Protein AF-A0A358XJC9-F1 (afdb_monomer_lite)

Secondary structure (DSSP, 8-state):
---TT-EEEEEEEE-SSS---B-TT--PPPPSEEEEEEEE-TT-S----PPPGGGSPTTB-EEEEEEEEEE-TT--EEEEEEEEEE-S-SEEEEEEEETTEEEEEEEETTEE--EEEEEEEE-GGG-EEEEEEEEESEEEEPPTT-SEEEEEETTEEEEEEGGG--S-SSEEEEEE-SSEEEEEEE-TT---EEEEEEETTEEEEEEEES-EEEEEE--TT--EEEEEEEEETTEEEEEEEEE---S----------S---TTPPPP-

pLDDT: mean 83.78, std 15.42, range [36.62, 98.31]

Sequence (268 aa):
MPIYDGKVDLRVVTSPLYTLDVKANKANFIPDTLWQTSVSLADVAEKEIVLPDSIFPADIGLTFRAIGTYLSSDNERIERSLDLNILNSEKEIRIAVKDGHAELKYFEKGVAMPTTAQLMKLGEHREMLKTENLSLPNLVSIPWQAEEIVVKSNGLSKSVYLEDQEQAQLNYRFYRTADSVILHVNNPAMIPFWYRVHRAGRTIASGYHTTLNSKFLARGKDGYSMEITYLFGGKSKVIQEELPYVEKNLNLAVNTATTVYPGQKADV

Radius of gyration: 27.29 Å; chains: 1; bounding box: 57×66×68 Å

Structure (mmCIF, N/CA/C/O backbone):
data_AF-A0A358XJC9-F1
#
_entry.id   AF-A0A358XJC9-F1
#
loop_
_atom_site.group_PDB
_atom_site.id
_atom_site.type_symbol
_atom_site.label_atom_id
_atom_site.label_alt_id
_atom_site.label_comp_id
_atom_site.label_asym_id
_atom_site.label_entity_id
_atom_site.label_seq_id
_atom_site.pdbx_PDB_ins_code
_atom_site.Cartn_x
_atom_site.Cartn_y
_atom_site.Cartn_z
_atom_site.occupancy
_atom_site.B_iso_or_equiv
_atom_site.auth_seq_id
_atom_site.auth_comp_id
_atom_site.auth_asym_id
_atom_site.auth_atom_id
_atom_site.pdbx_PDB_model_num
ATOM 1 N N . MET A 1 1 ? -27.248 -32.335 -4.150 1.00 40.50 1 MET A N 1
ATOM 2 C CA . MET A 1 1 ? -27.846 -33.476 -3.421 1.00 40.50 1 MET A CA 1
ATOM 3 C C . MET A 1 1 ? -27.987 -33.062 -1.966 1.00 40.50 1 MET A C 1
ATOM 5 O O . MET A 1 1 ? -27.046 -32.443 -1.481 1.00 40.50 1 MET A O 1
ATOM 9 N N . PRO A 1 2 ? -29.126 -33.318 -1.299 1.00 46.19 2 PRO A N 1
ATOM 10 C CA . PRO A 1 2 ? -29.249 -33.072 0.133 1.00 46.19 2 PRO A CA 1
ATOM 11 C C . PRO A 1 2 ? -28.323 -34.038 0.872 1.00 46.19 2 PRO A C 1
ATOM 13 O O . PRO A 1 2 ? -28.299 -35.230 0.564 1.00 46.19 2 PRO A O 1
ATOM 16 N N . ILE A 1 3 ? -27.521 -33.508 1.788 1.00 53.19 3 ILE A N 1
ATOM 17 C CA . ILE A 1 3 ? -26.603 -34.304 2.592 1.00 53.19 3 ILE A CA 1
ATOM 18 C C . ILE A 1 3 ? -27.380 -34.789 3.817 1.00 53.19 3 ILE A C 1
ATOM 20 O O . ILE A 1 3 ? -27.753 -33.991 4.673 1.00 53.19 3 ILE A O 1
ATOM 24 N N . TYR A 1 4 ? -27.643 -36.091 3.878 1.00 55.69 4 TYR A N 1
ATOM 25 C CA . TYR A 1 4 ? -28.254 -36.726 5.039 1.00 55.69 4 TYR A CA 1
ATOM 26 C C . TYR A 1 4 ? -27.159 -36.976 6.092 1.00 55.69 4 TYR A C 1
ATOM 28 O O . TYR A 1 4 ? -26.151 -37.613 5.793 1.00 55.69 4 TYR A O 1
ATOM 36 N N . ASP A 1 5 ? -27.348 -36.428 7.295 1.00 62.75 5 ASP A N 1
ATOM 37 C CA . ASP A 1 5 ? -26.505 -36.586 8.498 1.00 62.75 5 ASP A CA 1
ATOM 38 C C . ASP A 1 5 ? -25.137 -35.886 8.540 1.00 62.75 5 ASP A C 1
ATOM 40 O O . ASP A 1 5 ? -24.237 -36.268 9.289 1.00 62.75 5 ASP A O 1
ATOM 44 N N . GLY A 1 6 ? -24.995 -34.778 7.816 1.00 68.69 6 GLY A N 1
ATOM 45 C CA . GLY A 1 6 ? -23.834 -33.903 7.948 1.00 68.69 6 GLY A CA 1
ATOM 46 C C . GLY A 1 6 ? -23.714 -33.251 9.335 1.00 68.69 6 GLY A C 1
ATOM 47 O O . GLY A 1 6 ? -24.571 -32.451 9.724 1.00 68.69 6 GLY A O 1
ATOM 48 N N . LYS A 1 7 ? -22.630 -33.530 10.071 1.00 80.88 7 LYS A N 1
ATOM 49 C CA . LYS A 1 7 ? -22.299 -32.855 11.339 1.00 80.88 7 LYS A CA 1
ATOM 50 C C . LYS A 1 7 ? -21.144 -31.881 11.128 1.00 80.88 7 LYS A C 1
ATOM 52 O O . LYS A 1 7 ? -20.117 -32.246 10.560 1.00 80.88 7 LYS A O 1
ATOM 57 N N . VAL A 1 8 ? -21.296 -30.657 11.632 1.00 87.44 8 VAL A N 1
ATOM 58 C CA . VAL A 1 8 ? -20.211 -29.673 11.701 1.00 87.44 8 VAL A CA 1
ATOM 59 C C . VAL A 1 8 ? -19.807 -29.465 13.151 1.00 87.44 8 VAL A C 1
ATOM 61 O O . VAL A 1 8 ? -20.610 -29.025 13.974 1.00 87.44 8 VAL A O 1
ATOM 64 N N . ASP A 1 9 ? -18.547 -29.746 13.452 1.00 91.12 9 ASP A N 1
ATOM 65 C CA . ASP A 1 9 ? -17.909 -29.353 14.700 1.00 91.12 9 ASP A CA 1
ATOM 66 C C . ASP A 1 9 ? -17.247 -27.989 14.504 1.00 91.12 9 ASP A C 1
ATOM 68 O O . ASP A 1 9 ? -16.340 -27.829 13.687 1.00 91.12 9 ASP A O 1
ATOM 72 N N . LEU A 1 10 ? -17.721 -26.990 15.242 1.00 91.94 10 LEU A N 1
ATOM 73 C CA . LEU A 1 10 ? -17.207 -25.630 15.203 1.00 91.94 10 LEU A CA 1
ATOM 74 C C . LEU A 1 10 ? -16.339 -25.381 16.434 1.00 91.94 10 LEU A C 1
ATOM 76 O O . LEU A 1 10 ? -16.768 -25.607 17.566 1.00 91.94 10 LEU A O 1
ATOM 80 N N . ARG A 1 11 ? -15.124 -24.883 16.213 1.00 94.44 11 ARG A N 1
ATOM 81 C CA . ARG A 1 11 ? -14.188 -24.470 17.262 1.00 94.44 11 ARG A CA 1
ATOM 82 C C . ARG A 1 11 ? -13.774 -23.027 17.045 1.00 94.44 11 ARG A C 1
ATOM 84 O O . ARG A 1 11 ? -13.389 -22.652 15.944 1.00 94.44 11 ARG A O 1
A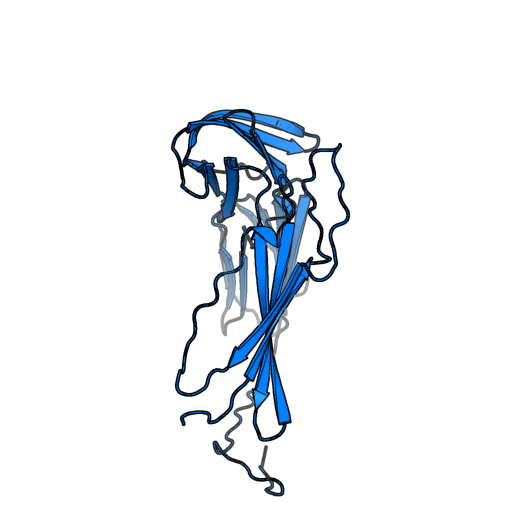TOM 91 N N . VAL A 1 12 ? -13.814 -22.236 18.106 1.00 92.06 12 VAL A N 1
ATOM 92 C CA . VAL A 1 12 ? -13.299 -20.869 18.134 1.00 92.06 12 VAL A CA 1
ATOM 93 C C . VAL A 1 12 ? -12.020 -20.893 18.949 1.00 92.06 12 VAL A C 1
ATOM 95 O O . VAL A 1 12 ? -12.046 -21.207 20.139 1.00 92.06 12 VAL A O 1
ATOM 98 N N . VAL A 1 13 ? -10.901 -20.606 18.298 1.00 91.00 13 VAL A N 1
ATOM 99 C CA . VAL A 1 13 ? -9.568 -20.650 18.907 1.00 91.00 13 VAL A CA 1
ATOM 100 C C . VAL A 1 13 ? -8.905 -19.287 18.827 1.00 91.00 13 VAL A C 1
ATOM 102 O O . VAL A 1 13 ? -9.159 -18.525 17.894 1.00 91.00 13 VAL A O 1
ATOM 105 N N . THR A 1 14 ? -8.057 -18.963 19.794 1.00 86.50 14 THR A N 1
ATOM 106 C CA . THR A 1 14 ? -7.219 -17.767 19.699 1.00 86.50 14 THR A CA 1
ATOM 107 C C . THR A 1 14 ? -6.209 -17.947 18.570 1.00 86.50 14 THR A C 1
ATOM 109 O O . THR A 1 14 ? -5.701 -19.045 18.331 1.00 86.50 14 THR A O 1
ATOM 112 N N . SER A 1 15 ? -5.948 -16.882 17.811 1.00 71.00 15 SER A N 1
ATOM 113 C CA . SER A 1 15 ? -4.918 -16.940 16.777 1.00 71.00 15 SER A CA 1
ATOM 114 C C . SER A 1 15 ? -3.554 -16.627 17.402 1.00 71.00 15 SER A C 1
ATOM 116 O O . SER A 1 15 ? -3.431 -15.610 18.086 1.00 71.00 15 SER A O 1
ATOM 118 N N . PRO A 1 16 ? -2.505 -17.433 17.154 1.00 55.22 16 PRO A N 1
ATOM 119 C CA . PRO A 1 16 ? -1.150 -17.146 17.633 1.00 55.22 16 PRO A CA 1
ATOM 120 C C . PRO A 1 16 ? -0.504 -15.946 16.916 1.00 55.22 16 PRO A C 1
ATOM 122 O O . PRO A 1 16 ? 0.586 -15.511 17.287 1.00 55.22 16 PRO A O 1
ATOM 125 N N . LEU A 1 17 ? -1.152 -15.402 15.880 1.00 48.59 17 LEU A N 1
ATOM 126 C CA . LEU A 1 17 ? -0.664 -14.263 15.110 1.00 48.59 17 LEU A CA 1
ATOM 127 C C . LEU A 1 17 ? -1.027 -12.952 15.824 1.00 48.59 17 LEU A C 1
ATOM 129 O O . LEU A 1 17 ? -2.091 -12.376 15.626 1.00 48.59 17 LEU A O 1
ATOM 133 N N . TYR A 1 18 ? -0.111 -12.546 16.701 1.00 48.31 18 TYR A N 1
ATOM 134 C CA . TYR A 1 18 ? 0.060 -11.252 17.364 1.00 48.31 18 TYR A CA 1
ATOM 135 C C . TYR A 1 18 ? -0.883 -10.101 16.955 1.00 48.31 18 TYR A C 1
ATOM 137 O O . TYR A 1 18 ? -0.779 -9.531 15.873 1.00 48.31 18 TYR A O 1
ATOM 145 N N . THR A 1 19 ? -1.713 -9.669 17.906 1.00 47.00 19 THR A N 1
ATOM 146 C CA . THR A 1 19 ? -1.784 -8.291 18.442 1.00 47.00 19 THR A CA 1
ATOM 147 C C . THR A 1 19 ? -2.739 -8.311 19.634 1.00 47.00 19 THR A C 1
ATOM 149 O O . THR A 1 19 ? -3.936 -8.078 19.521 1.00 47.00 19 THR A O 1
ATOM 152 N N . LEU A 1 20 ? -2.202 -8.639 20.809 1.00 51.16 20 LEU A N 1
ATOM 153 C CA . LEU A 1 20 ? -2.889 -8.394 22.071 1.00 51.16 20 LEU A CA 1
ATOM 154 C C . LEU A 1 20 ? -2.770 -6.898 22.358 1.00 51.16 20 LEU A C 1
ATOM 156 O O . LEU A 1 20 ? -1.785 -6.459 22.949 1.00 51.16 20 LEU A O 1
ATOM 160 N N . ASP A 1 21 ? -3.749 -6.108 21.923 1.00 51.94 21 ASP A N 1
ATOM 161 C CA . ASP A 1 21 ? -3.874 -4.726 22.387 1.00 51.94 21 ASP A CA 1
ATOM 162 C C . ASP A 1 21 ? -4.514 -4.749 23.783 1.00 51.94 21 ASP A C 1
ATOM 164 O O . ASP A 1 21 ? -5.706 -4.512 23.993 1.00 51.94 21 ASP A O 1
ATOM 168 N N . VAL A 1 22 ? -3.717 -5.203 24.748 1.00 51.16 22 VAL A N 1
ATOM 169 C CA . VAL A 1 22 ? -4.110 -5.343 26.146 1.00 51.16 22 VAL A CA 1
ATOM 170 C C . VAL A 1 22 ? -3.732 -4.047 26.838 1.00 51.16 22 VAL A C 1
ATOM 172 O O . VAL A 1 22 ? -2.554 -3.695 26.915 1.00 51.16 22 VAL A O 1
ATOM 175 N N . LYS A 1 23 ? -4.718 -3.348 27.410 1.00 47.78 23 LYS A N 1
ATOM 176 C CA . LYS A 1 23 ? -4.419 -2.323 28.412 1.00 47.78 23 LYS A CA 1
ATOM 177 C C . LYS A 1 23 ? -3.643 -3.008 29.533 1.00 47.78 23 LYS A C 1
ATOM 179 O O . LYS A 1 23 ? -4.196 -3.839 30.254 1.00 47.78 23 LYS A O 1
ATOM 184 N N . ALA A 1 24 ? -2.352 -2.692 29.638 1.00 44.94 24 ALA A N 1
ATOM 185 C CA . ALA A 1 24 ? -1.473 -3.185 30.686 1.00 44.94 24 ALA A CA 1
ATOM 186 C C . ALA A 1 24 ? -2.154 -2.951 32.042 1.00 44.94 24 ALA A C 1
ATOM 188 O O . ALA A 1 24 ? -2.310 -1.796 32.432 1.00 44.94 24 ALA A O 1
ATOM 189 N N . ASN A 1 25 ? -2.648 -4.036 32.663 1.00 45.75 25 ASN A N 1
ATOM 190 C CA . ASN A 1 25 ? -2.983 -4.215 34.091 1.00 45.75 25 ASN A CA 1
ATOM 191 C C . ASN A 1 25 ? -4.133 -5.201 34.397 1.00 45.75 25 ASN A C 1
ATOM 193 O O . ASN A 1 25 ? -4.516 -5.306 35.560 1.00 45.75 25 ASN A O 1
ATOM 197 N N . LYS A 1 26 ? -4.669 -5.972 33.437 1.00 52.75 26 LYS A N 1
ATOM 198 C CA . LYS A 1 26 ? -5.655 -7.039 33.744 1.00 52.75 26 LYS A CA 1
ATOM 199 C C . LYS A 1 26 ? -5.521 -8.293 32.868 1.00 52.75 26 LYS A C 1
ATOM 201 O O . LYS A 1 26 ? -6.493 -8.732 32.262 1.00 52.75 26 LYS A O 1
ATOM 206 N N . ALA A 1 27 ? -4.328 -8.877 32.763 1.00 54.66 27 ALA A N 1
ATOM 207 C CA . ALA A 1 27 ? -4.173 -10.134 32.028 1.00 54.66 27 ALA A CA 1
ATOM 208 C C . ALA A 1 27 ? -4.795 -11.302 32.819 1.00 54.66 27 ALA A C 1
ATOM 210 O O . ALA A 1 27 ? -4.139 -11.931 33.646 1.00 54.66 27 ALA A O 1
ATOM 211 N N . ASN A 1 28 ? -6.080 -11.565 32.572 1.00 62.41 28 ASN A N 1
ATOM 212 C CA . ASN A 1 28 ? -6.708 -12.846 32.877 1.00 62.41 28 ASN A CA 1
ATOM 213 C C . ASN A 1 28 ? -6.198 -13.897 31.880 1.00 62.41 28 ASN A C 1
ATOM 215 O O . ASN A 1 28 ? -5.868 -13.572 30.740 1.00 62.41 28 ASN A O 1
ATOM 219 N N . PHE A 1 29 ? -6.135 -15.156 32.311 1.00 71.75 29 PHE A N 1
ATOM 220 C CA . PHE A 1 29 ? -5.835 -16.292 31.440 1.00 71.75 29 PHE A CA 1
ATOM 221 C C . PHE A 1 29 ? -6.792 -16.308 30.234 1.00 71.75 29 PHE A C 1
ATOM 223 O O . PHE A 1 29 ? -8.009 -16.336 30.420 1.00 71.75 29 PHE A O 1
ATOM 230 N N . ILE A 1 30 ? -6.243 -16.290 29.016 1.00 77.31 30 ILE A N 1
ATOM 231 C CA . ILE A 1 30 ? -7.004 -16.469 27.774 1.00 77.31 30 ILE A CA 1
ATOM 232 C C . ILE A 1 30 ? -6.748 -17.905 27.298 1.00 77.31 30 ILE A C 1
ATOM 234 O O . ILE A 1 30 ? -5.596 -18.228 27.005 1.00 77.31 30 ILE A O 1
ATOM 238 N N . PRO A 1 31 ? -7.768 -18.778 27.242 1.00 83.12 31 PRO A N 1
ATOM 239 C CA . PRO A 1 31 ? -7.585 -20.147 26.780 1.00 83.12 31 PRO A CA 1
ATOM 240 C C . PRO A 1 31 ? -7.354 -20.198 25.266 1.00 83.12 31 PRO A C 1
ATOM 242 O O . PRO A 1 31 ? -7.918 -19.402 24.518 1.00 83.12 31 PRO A O 1
ATOM 245 N N . ASP A 1 32 ? -6.605 -21.201 24.804 1.00 85.75 32 ASP A N 1
ATOM 246 C CA . ASP A 1 32 ? -6.364 -21.427 23.370 1.00 85.75 32 ASP A CA 1
ATOM 247 C C . ASP A 1 32 ? -7.655 -21.730 22.592 1.00 85.75 32 ASP A C 1
ATOM 249 O O . ASP A 1 32 ? -7.773 -21.433 21.407 1.00 85.75 32 ASP A O 1
ATOM 253 N N . THR A 1 33 ? -8.647 -22.333 23.253 1.00 90.50 33 THR A N 1
ATOM 254 C CA . THR A 1 33 ? -9.990 -22.566 22.706 1.00 90.50 33 THR A CA 1
ATOM 255 C C . THR A 1 33 ? -11.000 -21.773 23.526 1.00 90.50 33 THR A C 1
ATOM 257 O O . THR A 1 33 ? -11.180 -22.038 24.711 1.00 90.50 33 THR A O 1
ATOM 260 N N . LEU A 1 34 ? -11.657 -20.807 22.887 1.00 90.31 34 LEU A N 1
ATOM 261 C CA . LEU A 1 34 ? -12.658 -19.935 23.505 1.00 90.31 34 LEU A CA 1
ATOM 262 C C . LEU A 1 34 ? -14.025 -20.617 23.572 1.00 90.31 34 LEU A C 1
ATOM 264 O O . LEU A 1 34 ? -14.780 -20.432 24.523 1.00 90.31 34 LEU A O 1
ATOM 268 N N . TRP A 1 35 ? -14.354 -21.406 22.548 1.00 94.38 35 TRP A N 1
ATOM 269 C CA . TRP A 1 35 ? -15.662 -22.038 22.434 1.00 94.38 35 TRP A CA 1
ATOM 270 C C . TRP A 1 35 ? -15.642 -23.231 21.485 1.00 94.38 35 TRP A C 1
ATOM 272 O O . TRP A 1 35 ? -14.872 -23.268 20.523 1.00 94.38 35 TRP A O 1
ATOM 282 N N . GLN A 1 36 ? -16.517 -24.198 21.741 1.00 93.81 36 GLN A N 1
ATOM 283 C CA . GLN A 1 36 ? -16.737 -25.336 20.862 1.00 93.81 36 GLN A CA 1
ATOM 284 C C . GLN A 1 36 ? -18.215 -25.715 20.872 1.00 93.81 36 GLN A C 1
ATOM 286 O O . GLN A 1 36 ? -18.849 -25.750 21.925 1.00 93.81 36 GLN A O 1
ATOM 291 N N . THR A 1 37 ? -18.754 -26.025 19.697 1.00 92.62 37 THR A N 1
ATOM 292 C CA . THR A 1 37 ? -20.108 -26.557 19.555 1.00 92.62 37 THR A CA 1
ATOM 293 C C . THR A 1 37 ? -20.184 -27.553 18.406 1.00 92.62 37 THR A C 1
ATOM 295 O O . THR A 1 37 ? -19.327 -27.578 17.523 1.00 92.62 37 THR A O 1
ATOM 298 N N . SER A 1 38 ? -21.240 -28.356 18.406 1.00 89.75 38 SER A N 1
ATOM 299 C CA . SER A 1 38 ? -21.567 -29.291 17.338 1.00 89.75 38 SER A CA 1
ATOM 300 C C . SER A 1 38 ? -22.933 -28.934 16.776 1.00 89.75 38 SER A C 1
ATOM 302 O O . SER A 1 38 ? -23.913 -28.858 17.516 1.00 89.75 38 SER A O 1
ATOM 304 N N . VAL A 1 39 ? -23.012 -28.749 15.463 1.00 87.00 39 VAL A N 1
ATOM 305 C CA . VAL A 1 39 ? -24.244 -28.374 14.774 1.00 87.00 39 VAL A CA 1
ATOM 306 C C . VAL A 1 39 ? -24.588 -29.438 13.742 1.00 87.00 39 VAL A C 1
ATOM 308 O O . VAL A 1 39 ? -23.781 -29.767 12.875 1.00 87.00 39 VAL A O 1
ATOM 311 N N . SER A 1 40 ? -25.805 -29.976 13.837 1.00 83.56 40 SER A N 1
ATOM 312 C CA . SER A 1 40 ? -26.373 -30.805 12.775 1.00 83.56 40 SER A CA 1
ATOM 313 C C . SER A 1 40 ? -26.849 -29.917 11.624 1.00 83.56 40 SER A C 1
ATOM 315 O O . SER A 1 40 ? -27.546 -28.915 11.861 1.00 83.56 40 SER A O 1
ATOM 317 N N . LEU A 1 41 ? -26.463 -30.301 10.406 1.00 78.75 41 LEU A N 1
ATOM 318 C CA . LEU A 1 41 ? -26.942 -29.751 9.137 1.00 78.75 41 LEU A CA 1
ATOM 319 C C . LEU A 1 41 ? -28.086 -30.585 8.538 1.00 78.75 41 LEU A C 1
ATOM 321 O O . LEU A 1 41 ? -28.383 -30.446 7.355 1.00 78.75 41 LEU A O 1
ATOM 325 N N . ALA A 1 42 ? -28.729 -31.452 9.331 1.00 72.62 42 ALA A N 1
ATOM 326 C CA . ALA A 1 42 ? -29.887 -32.211 8.872 1.00 72.62 42 ALA A CA 1
ATOM 327 C C . ALA A 1 42 ? -30.933 -31.271 8.244 1.00 72.62 42 ALA A C 1
ATOM 329 O O . ALA A 1 42 ? -31.361 -30.295 8.865 1.00 72.62 42 ALA A O 1
ATOM 330 N N . ASP A 1 43 ? -31.289 -31.571 6.995 1.00 69.62 43 ASP A N 1
ATOM 331 C CA . ASP A 1 43 ? -32.330 -30.915 6.197 1.00 69.62 43 ASP A CA 1
ATOM 332 C C . ASP A 1 43 ? -32.118 -29.425 5.857 1.00 69.62 43 ASP A C 1
ATOM 334 O O . ASP A 1 43 ? -33.020 -28.791 5.305 1.00 69.62 43 ASP A O 1
ATOM 338 N N . VAL A 1 44 ? -30.932 -28.854 6.110 1.00 75.81 44 VAL A N 1
ATOM 339 C CA . VAL A 1 44 ? -30.618 -27.455 5.768 1.00 75.81 44 VAL A CA 1
ATOM 340 C C . VAL A 1 44 ? -29.288 -27.324 5.029 1.00 75.81 44 VAL A C 1
ATOM 342 O O . VAL A 1 44 ? -28.277 -27.899 5.417 1.00 75.81 44 VAL A O 1
ATOM 345 N N . ALA A 1 45 ? -29.276 -26.531 3.954 1.00 72.38 45 ALA A N 1
ATOM 346 C CA . ALA A 1 45 ? -28.051 -26.231 3.208 1.00 72.38 45 ALA A CA 1
ATOM 347 C C . ALA A 1 45 ? -27.167 -25.193 3.921 1.00 72.38 45 ALA A C 1
ATOM 349 O O . ALA A 1 45 ? -25.949 -25.201 3.759 1.00 72.38 45 ALA A O 1
ATOM 350 N N . GLU A 1 46 ? -27.779 -24.311 4.715 1.00 79.62 46 GLU A N 1
ATOM 351 C CA . GLU A 1 46 ? -27.118 -23.202 5.399 1.00 79.62 46 GLU A CA 1
ATOM 352 C C . GLU A 1 46 ? -27.656 -23.067 6.825 1.00 79.62 46 GLU A C 1
ATOM 354 O O . GLU A 1 46 ? -28.836 -23.314 7.091 1.00 79.62 46 GLU A O 1
ATOM 359 N N . LYS A 1 47 ? -26.782 -22.675 7.756 1.00 83.38 47 LYS A N 1
ATOM 360 C CA . LYS A 1 47 ? -27.144 -22.443 9.153 1.00 83.38 47 LYS A CA 1
ATOM 361 C C . LYS A 1 47 ? -26.333 -21.292 9.721 1.00 83.38 47 LYS A C 1
ATOM 363 O O . LYS A 1 47 ? -25.106 -21.300 9.657 1.00 83.38 47 LYS A O 1
ATOM 368 N N . GLU A 1 48 ? -27.030 -20.320 10.291 1.00 87.25 48 GLU A N 1
ATOM 369 C CA . GLU A 1 48 ? -26.414 -19.203 10.997 1.00 87.25 48 GLU A CA 1
ATOM 370 C C . GLU A 1 48 ? -26.037 -19.631 12.421 1.00 87.25 48 GLU A C 1
ATOM 372 O O . GLU A 1 48 ? -26.815 -20.296 13.112 1.00 87.25 48 GLU A O 1
ATOM 377 N N . ILE A 1 49 ? -24.826 -19.275 12.857 1.00 86.12 49 ILE A N 1
ATOM 378 C CA . ILE A 1 49 ? -24.326 -19.558 14.204 1.00 86.12 49 ILE A CA 1
ATOM 379 C C . ILE A 1 49 ? -23.928 -18.236 14.848 1.00 86.12 49 ILE A C 1
ATOM 381 O O . ILE A 1 49 ? -23.026 -17.550 14.372 1.00 86.12 49 ILE A O 1
ATOM 385 N N . VAL A 1 50 ? -24.583 -17.914 15.960 1.00 88.38 50 VAL A N 1
ATOM 386 C CA . VAL A 1 50 ? -24.256 -16.746 16.778 1.00 88.38 50 VAL A CA 1
ATOM 387 C C . VAL A 1 50 ? -23.206 -17.149 17.808 1.00 88.38 50 VAL A C 1
ATOM 389 O O . VAL A 1 50 ? -23.419 -18.081 18.586 1.00 88.38 50 VAL A O 1
ATOM 392 N N . LEU A 1 51 ? -22.070 -16.454 17.812 1.00 88.56 51 LEU A N 1
ATOM 393 C CA . LEU A 1 51 ? -21.047 -16.623 18.841 1.00 88.56 51 LEU A CA 1
ATOM 394 C C . LEU A 1 51 ? -21.496 -15.891 20.115 1.00 88.56 51 LEU A C 1
ATOM 396 O O . LEU A 1 51 ? -21.786 -14.699 20.030 1.00 88.56 51 LEU A O 1
ATOM 400 N N . PRO A 1 52 ? -21.572 -16.554 21.283 1.00 88.62 52 PRO A N 1
ATOM 401 C CA . PRO A 1 52 ? -21.966 -15.873 22.513 1.00 88.62 52 PRO A CA 1
ATOM 402 C C . PRO A 1 52 ? -20.881 -14.896 22.974 1.00 88.62 52 PRO A C 1
ATOM 404 O O . PRO A 1 52 ? -19.735 -15.304 23.131 1.00 88.62 52 PRO A O 1
ATOM 407 N N . ASP A 1 53 ? -21.237 -13.652 23.298 1.00 83.38 53 ASP A N 1
ATOM 408 C CA . ASP A 1 53 ? -20.270 -12.635 23.754 1.00 83.38 53 ASP A CA 1
ATOM 409 C C . ASP A 1 53 ? -19.453 -13.080 24.983 1.00 83.38 53 ASP A C 1
ATOM 411 O O . ASP A 1 53 ? -18.295 -12.703 25.146 1.00 83.38 53 ASP A O 1
ATOM 415 N N . SER A 1 54 ? -20.025 -13.944 25.830 1.00 86.38 54 SER A N 1
ATOM 416 C CA . SER A 1 54 ? -19.397 -14.458 27.055 1.00 86.38 54 SER A CA 1
ATOM 417 C C . SER A 1 54 ? -18.152 -15.319 26.830 1.00 86.38 54 SER A C 1
ATOM 419 O O . SER A 1 54 ? -17.435 -15.595 27.788 1.00 86.38 54 SER A O 1
ATOM 421 N N . ILE A 1 55 ? -17.914 -15.800 25.604 1.00 87.81 55 ILE A N 1
ATOM 422 C CA . ILE A 1 55 ? -16.722 -16.604 25.283 1.00 87.81 55 ILE A CA 1
ATOM 423 C C . ILE A 1 55 ? -15.470 -15.731 25.153 1.00 87.81 55 ILE A C 1
ATOM 425 O O . ILE A 1 55 ? -14.353 -16.247 25.126 1.00 87.81 55 ILE A O 1
ATOM 429 N N . PHE A 1 56 ? -15.653 -14.413 25.050 1.00 84.25 56 PHE A N 1
ATOM 430 C CA . PHE A 1 56 ? -14.580 -13.462 24.834 1.00 84.25 56 PHE A CA 1
ATOM 431 C C . PHE A 1 56 ? -14.210 -12.750 26.141 1.00 84.25 56 PHE A C 1
ATOM 433 O O . PHE A 1 56 ? -15.092 -12.299 26.877 1.00 84.25 56 PHE A O 1
ATOM 440 N N . PRO A 1 57 ? -12.910 -12.619 26.454 1.00 77.31 57 PRO A N 1
ATOM 441 C CA . PRO A 1 57 ? -12.468 -11.821 27.588 1.00 77.31 57 PRO A CA 1
ATOM 442 C C . PRO A 1 57 ? -12.909 -10.359 27.449 1.00 77.31 57 PRO A C 1
ATOM 444 O O . PRO A 1 57 ? -12.719 -9.741 26.402 1.00 77.31 57 PRO A O 1
ATOM 447 N N . ALA A 1 58 ? -13.457 -9.791 28.522 1.00 74.81 58 ALA A N 1
ATOM 448 C CA . ALA A 1 58 ? -13.819 -8.377 28.555 1.00 74.81 58 ALA A CA 1
ATOM 449 C C . ALA A 1 58 ? -12.578 -7.473 28.443 1.00 74.81 58 ALA A C 1
ATOM 451 O O . ALA A 1 58 ? -11.506 -7.817 28.941 1.00 74.81 58 ALA A O 1
ATOM 452 N N . ASP A 1 59 ? -12.753 -6.295 27.836 1.00 69.69 59 ASP A N 1
ATOM 453 C CA . ASP A 1 59 ? -11.742 -5.231 27.718 1.00 69.69 59 ASP A CA 1
ATOM 454 C C . ASP A 1 59 ? -10.445 -5.621 26.972 1.00 69.69 59 ASP A C 1
ATOM 456 O O . ASP A 1 59 ? -9.425 -4.937 27.102 1.00 69.69 59 ASP A O 1
ATOM 460 N N . ILE A 1 60 ? -10.465 -6.705 26.185 1.00 72.00 60 ILE A N 1
ATOM 461 C CA . ILE A 1 60 ? -9.313 -7.191 25.415 1.00 72.00 60 ILE A CA 1
ATOM 462 C C . ILE A 1 60 ? -9.668 -7.269 23.931 1.00 72.00 60 ILE A C 1
ATOM 464 O O . ILE A 1 60 ? -10.734 -7.734 23.539 1.00 72.00 60 ILE A O 1
ATOM 468 N N . GLY A 1 61 ? -8.733 -6.813 23.104 1.00 74.25 61 GLY A N 1
ATOM 469 C CA . GLY A 1 61 ? -8.789 -6.933 21.657 1.00 74.25 61 GLY A CA 1
ATOM 470 C C . GLY A 1 61 ? -8.153 -8.258 21.290 1.00 74.25 61 GLY A C 1
ATOM 471 O O . GLY A 1 61 ? -7.057 -8.561 21.767 1.00 74.25 61 GLY A O 1
ATOM 472 N N . LEU A 1 62 ? -8.860 -9.072 20.515 1.00 77.94 62 LEU A N 1
ATOM 473 C CA . LEU A 1 62 ? -8.497 -10.464 20.307 1.00 77.94 62 LEU A CA 1
ATOM 474 C C . LEU A 1 62 ? -8.724 -10.882 18.860 1.00 77.94 62 LEU A C 1
ATOM 476 O O . LEU A 1 62 ? -9.857 -10.898 18.382 1.00 77.94 62 LEU A O 1
ATOM 480 N N . THR A 1 63 ? -7.647 -11.289 18.199 1.00 81.00 63 THR A N 1
ATOM 481 C CA . THR A 1 63 ? -7.710 -12.047 16.948 1.00 81.00 63 THR A CA 1
ATOM 482 C C . THR A 1 63 ? -8.025 -13.504 17.265 1.00 81.00 63 THR A C 1
ATOM 484 O O . THR A 1 63 ? -7.351 -14.147 18.076 1.00 81.00 63 THR A O 1
ATOM 487 N N . PHE A 1 64 ? -9.034 -14.054 16.606 1.00 86.94 64 PHE A N 1
ATOM 488 C CA . PHE A 1 64 ? -9.466 -15.432 16.782 1.00 86.94 64 PHE A CA 1
ATOM 489 C C . PHE A 1 64 ? -9.814 -16.070 15.439 1.00 86.94 64 PHE A C 1
ATOM 491 O O . PHE A 1 64 ? -10.069 -15.396 14.445 1.00 86.94 64 PHE A O 1
ATOM 498 N N . ARG A 1 65 ? -9.826 -17.399 15.414 1.00 91.31 65 ARG A N 1
ATOM 499 C CA . ARG A 1 65 ? -10.167 -18.194 14.241 1.00 91.31 65 ARG A CA 1
ATOM 500 C C . ARG A 1 65 ? -11.375 -19.063 14.543 1.00 91.31 65 ARG A C 1
ATOM 502 O O . ARG A 1 65 ? -11.358 -19.841 15.495 1.00 91.31 65 ARG A O 1
ATOM 509 N N . ALA A 1 66 ? -12.404 -18.958 13.712 1.00 92.81 66 ALA A N 1
ATOM 510 C CA . ALA A 1 66 ? -13.512 -19.902 13.688 1.00 92.81 66 ALA A CA 1
ATOM 511 C C . ALA A 1 66 ? -13.165 -21.039 12.718 1.00 92.81 66 ALA A C 1
ATOM 513 O O . ALA A 1 66 ? -12.927 -20.789 11.540 1.00 92.81 66 ALA A O 1
ATOM 514 N N . ILE A 1 67 ? -13.105 -22.276 13.210 1.00 93.88 67 ILE A N 1
ATOM 515 C CA . ILE A 1 67 ? -12.747 -23.481 12.454 1.00 93.88 67 ILE A CA 1
ATOM 516 C C . ILE A 1 67 ? -13.958 -24.408 12.428 1.00 93.88 67 ILE A C 1
ATOM 518 O O . ILE A 1 67 ? -14.341 -24.954 13.463 1.00 93.88 67 ILE A O 1
ATOM 522 N N . GLY A 1 68 ? -14.555 -24.591 11.254 1.00 92.75 68 GLY A N 1
ATOM 523 C CA . GLY A 1 68 ? -15.617 -25.562 11.016 1.00 92.75 68 GLY A CA 1
ATOM 524 C C . GLY A 1 68 ? -15.041 -26.843 10.427 1.00 92.75 68 GLY A C 1
ATOM 525 O O . GLY A 1 68 ? -14.431 -26.812 9.360 1.00 92.75 68 GLY A O 1
ATOM 526 N N . THR A 1 69 ? -15.242 -27.964 11.114 1.00 91.69 69 THR A N 1
ATOM 527 C CA . THR A 1 69 ? -14.891 -29.305 10.639 1.00 91.69 69 THR A CA 1
ATOM 528 C C . THR A 1 69 ? -16.167 -30.061 10.319 1.00 91.69 69 THR A C 1
ATOM 530 O O . THR A 1 69 ? -16.940 -30.392 11.213 1.00 91.69 69 THR A O 1
ATOM 533 N N . TYR A 1 70 ? -16.385 -30.327 9.042 1.00 87.31 70 TYR A N 1
ATOM 534 C CA . TYR A 1 70 ? -17.466 -31.162 8.553 1.00 87.31 70 TYR A CA 1
ATOM 535 C C . TYR A 1 70 ? -16.991 -32.611 8.421 1.00 87.31 70 TYR A C 1
ATOM 537 O O . TYR A 1 70 ? -15.899 -32.854 7.898 1.00 87.31 70 TYR A O 1
ATOM 545 N N . LEU A 1 71 ? -17.818 -33.550 8.880 1.00 80.44 71 LEU A N 1
ATOM 546 C CA . LEU A 1 71 ? -17.628 -34.984 8.678 1.00 80.44 71 LEU A CA 1
ATOM 547 C C . LEU A 1 71 ? -18.848 -35.548 7.942 1.00 80.44 71 LEU A C 1
ATOM 549 O O . LEU A 1 71 ? -19.970 -35.448 8.448 1.00 80.44 71 LEU A O 1
ATOM 553 N N . SER A 1 72 ? -18.639 -36.124 6.761 1.00 73.44 72 SER A N 1
ATOM 554 C CA . SER A 1 72 ? -19.677 -36.864 6.036 1.00 73.44 72 SER A CA 1
ATOM 555 C C . SER A 1 72 ? -19.783 -38.314 6.501 1.00 73.44 72 SER A C 1
ATOM 557 O O . SER A 1 72 ? -18.914 -38.858 7.184 1.00 73.44 72 SER A O 1
ATOM 559 N N . SER A 1 73 ? -20.874 -38.961 6.094 1.00 72.19 73 SER A N 1
ATOM 560 C CA . SER A 1 73 ? -21.171 -40.369 6.367 1.00 72.19 73 SER A CA 1
ATOM 561 C C . SER A 1 73 ? -20.174 -41.361 5.749 1.00 72.19 73 SER A C 1
ATOM 563 O O . SER A 1 73 ? -20.094 -42.499 6.203 1.00 72.19 73 SER A O 1
ATOM 565 N N . ASP A 1 74 ? -19.385 -40.942 4.758 1.00 75.06 74 ASP A N 1
ATOM 566 C CA . ASP A 1 74 ? -18.281 -41.699 4.151 1.00 75.06 74 ASP A CA 1
ATOM 567 C C . ASP A 1 74 ? -16.910 -41.418 4.803 1.00 75.06 74 ASP A C 1
ATOM 569 O O . ASP A 1 74 ? -15.879 -41.852 4.291 1.00 75.06 74 ASP A O 1
ATOM 573 N N . ASN A 1 75 ? -16.894 -40.751 5.965 1.00 72.12 75 ASN A N 1
ATOM 574 C CA . ASN A 1 75 ? -15.701 -40.333 6.708 1.00 72.12 75 ASN A CA 1
ATOM 575 C C . ASN A 1 75 ? -14.800 -39.315 5.982 1.00 72.12 75 ASN A C 1
ATOM 577 O O . ASN A 1 75 ? -13.645 -39.138 6.387 1.00 72.12 75 ASN A O 1
ATOM 581 N N . GLU A 1 76 ? -15.287 -38.597 4.965 1.00 77.62 76 GLU A N 1
ATOM 582 C CA . GLU A 1 76 ? -14.547 -37.435 4.471 1.00 77.62 76 GLU A CA 1
ATOM 583 C C . GLU A 1 76 ? -14.586 -36.292 5.493 1.00 77.62 76 GLU A C 1
ATOM 585 O O . GLU A 1 76 ? -15.630 -35.918 6.036 1.00 77.62 76 GLU A O 1
ATOM 590 N N . ARG A 1 77 ? -13.407 -35.722 5.762 1.00 86.81 77 ARG A N 1
ATOM 591 C CA . ARG A 1 77 ? -13.231 -34.576 6.655 1.00 86.81 77 ARG A CA 1
ATOM 592 C C . ARG A 1 77 ? -12.926 -33.335 5.830 1.00 86.81 77 ARG A C 1
ATOM 594 O O . ARG A 1 77 ? -11.876 -33.258 5.195 1.00 86.81 77 ARG A O 1
ATOM 601 N N . ILE A 1 78 ? -13.798 -32.335 5.911 1.00 88.12 78 ILE A N 1
ATOM 602 C CA . ILE A 1 78 ? -13.596 -31.027 5.280 1.00 88.12 78 ILE A CA 1
ATOM 603 C C . ILE A 1 78 ? -13.450 -29.981 6.378 1.00 88.12 78 ILE A C 1
ATOM 605 O O . ILE A 1 78 ? -14.338 -29.814 7.208 1.00 88.12 78 ILE A O 1
ATOM 609 N N . GLU A 1 79 ? -12.339 -29.251 6.373 1.00 91.62 79 GLU A N 1
ATOM 610 C CA . GLU A 1 79 ? -12.081 -28.177 7.330 1.00 91.62 79 GLU A CA 1
ATOM 611 C C . GLU A 1 79 ? -12.052 -26.821 6.619 1.00 91.62 79 GLU A C 1
ATOM 613 O O . GLU A 1 79 ? -11.447 -26.662 5.555 1.00 91.62 79 GLU A O 1
ATOM 618 N N . ARG A 1 80 ? -12.729 -25.832 7.204 1.00 91.75 80 ARG A N 1
ATOM 619 C CA . ARG A 1 80 ? -12.711 -24.436 6.761 1.00 91.75 80 ARG A CA 1
ATOM 620 C C . ARG A 1 80 ? -12.465 -23.533 7.957 1.00 91.75 80 ARG A C 1
ATOM 622 O O . ARG A 1 80 ? -12.981 -23.786 9.042 1.00 91.75 80 ARG A O 1
ATOM 629 N N . SER A 1 81 ? -11.707 -22.465 7.744 1.00 91.19 81 SER A N 1
ATOM 630 C CA . SER A 1 81 ? -11.383 -21.497 8.785 1.00 91.19 81 SER A CA 1
ATOM 631 C C . SER A 1 81 ? -11.644 -20.066 8.341 1.00 91.19 81 SER A C 1
ATOM 633 O O . SER A 1 81 ? -11.405 -19.726 7.183 1.00 91.19 81 SER A O 1
ATOM 635 N N . LEU A 1 82 ? -12.064 -19.230 9.286 1.00 89.62 82 LEU A N 1
ATOM 636 C CA . LEU A 1 82 ? -12.245 -17.794 9.118 1.00 89.62 82 LEU A CA 1
ATOM 637 C C . LEU A 1 82 ? -11.518 -17.053 10.246 1.00 89.62 82 LEU A C 1
ATOM 639 O O . LEU A 1 82 ? -11.771 -17.328 11.419 1.00 89.62 82 LEU A O 1
ATOM 643 N N . ASP A 1 83 ? -10.628 -16.131 9.882 1.00 85.38 83 ASP A N 1
ATOM 644 C CA . ASP A 1 83 ? -9.918 -15.261 10.824 1.00 85.38 83 ASP A CA 1
ATOM 645 C C . ASP A 1 83 ? -10.740 -13.990 11.093 1.00 85.38 83 ASP A C 1
ATOM 647 O O . ASP A 1 83 ? -11.208 -13.330 10.164 1.00 85.38 83 ASP A O 1
ATOM 651 N N . LEU A 1 84 ? -10.937 -13.670 12.372 1.00 85.25 84 LEU A N 1
ATOM 652 C CA . LEU A 1 84 ? -11.803 -12.602 12.873 1.00 85.25 84 LEU A CA 1
ATOM 653 C C . LEU A 1 84 ? -11.126 -11.856 14.028 1.00 85.25 84 LEU A C 1
ATOM 655 O O . LEU A 1 84 ? -10.237 -12.391 14.683 1.00 85.25 84 LEU A O 1
ATOM 659 N N . ASN A 1 85 ? -11.584 -10.633 14.309 1.00 79.50 85 ASN A N 1
ATOM 660 C CA . ASN A 1 85 ? -11.022 -9.779 15.357 1.00 79.50 85 ASN A CA 1
ATOM 661 C C . ASN A 1 85 ? -12.123 -9.171 16.233 1.00 79.50 85 ASN A C 1
ATOM 663 O O . ASN A 1 85 ? -13.115 -8.659 15.713 1.00 79.50 85 ASN A O 1
ATOM 667 N N . ILE A 1 86 ? -11.898 -9.146 17.546 1.00 77.50 86 ILE A N 1
ATOM 668 C CA . ILE A 1 86 ? -12.611 -8.294 18.503 1.00 77.50 86 ILE A CA 1
ATOM 669 C C . ILE A 1 86 ? -11.741 -7.092 18.823 1.00 77.50 86 ILE A C 1
ATOM 671 O O . ILE A 1 86 ? -10.543 -7.228 19.066 1.00 77.50 86 ILE A O 1
ATOM 675 N N . LEU A 1 87 ? -12.350 -5.912 18.838 1.00 71.88 87 LEU A N 1
ATOM 676 C CA . LEU A 1 87 ? -11.675 -4.669 19.183 1.00 71.88 87 LEU A CA 1
ATOM 677 C C . LEU A 1 87 ? -11.798 -4.416 20.692 1.00 71.88 87 LEU A C 1
ATOM 679 O O . LEU A 1 87 ? -12.881 -4.530 21.258 1.00 71.88 87 LEU A O 1
ATOM 683 N N . ASN A 1 88 ? -10.698 -4.016 21.333 1.00 67.75 88 ASN A N 1
ATOM 684 C CA . ASN A 1 88 ? -10.648 -3.589 22.745 1.00 67.75 88 ASN A CA 1
ATOM 685 C C . ASN A 1 88 ? -11.250 -2.194 22.992 1.00 67.75 88 ASN A C 1
ATOM 687 O O . ASN A 1 88 ? -11.235 -1.682 24.114 1.00 67.75 88 ASN A O 1
ATOM 691 N N . SER A 1 89 ? -11.674 -1.530 21.925 1.00 72.19 89 SER A N 1
ATOM 692 C CA . SER A 1 89 ? -12.082 -0.143 21.918 1.00 72.19 89 SER A CA 1
ATOM 693 C C . SER A 1 89 ? -13.319 -0.020 21.056 1.00 72.19 89 SER A C 1
ATOM 695 O O . SER A 1 89 ? -13.354 -0.480 19.915 1.00 72.19 89 SER A O 1
ATOM 697 N N . GLU A 1 90 ? -14.323 0.672 21.585 1.00 82.56 90 GLU A N 1
ATOM 698 C CA . GLU A 1 90 ? -15.475 1.082 20.791 1.00 82.56 90 GLU A CA 1
ATOM 699 C C . GLU A 1 90 ? -15.066 2.070 19.693 1.00 82.56 90 GLU A C 1
ATOM 701 O O . GLU A 1 90 ? -15.825 2.273 18.758 1.00 82.56 90 GLU A O 1
ATOM 706 N N . LYS A 1 91 ? -13.889 2.695 19.793 1.00 88.88 91 LYS A N 1
ATOM 707 C CA . LYS A 1 91 ? -13.412 3.722 18.868 1.00 88.88 91 LYS A CA 1
ATOM 708 C C . LYS A 1 91 ? -12.188 3.233 18.106 1.00 88.88 91 LYS A C 1
ATOM 710 O O . LYS A 1 91 ? -11.256 2.708 18.713 1.00 88.88 91 LYS A O 1
ATOM 715 N N . GLU A 1 92 ? -12.144 3.471 16.803 1.00 90.44 92 GLU A N 1
ATOM 716 C CA . GLU A 1 92 ? -11.033 3.049 15.946 1.00 90.44 92 GLU A CA 1
ATOM 717 C C . GLU A 1 92 ? -10.736 4.100 14.871 1.00 90.44 92 GLU A C 1
ATOM 719 O O . GLU A 1 92 ? -11.649 4.713 14.320 1.00 90.44 92 GLU A O 1
ATOM 724 N N . ILE A 1 93 ? -9.457 4.274 14.527 1.00 94.44 93 ILE A N 1
ATOM 725 C CA . ILE A 1 93 ? -9.038 4.955 13.296 1.00 94.44 93 ILE A CA 1
ATOM 726 C C . ILE A 1 93 ? -8.514 3.897 12.324 1.00 94.44 93 ILE A C 1
ATOM 728 O O . ILE A 1 93 ? -7.598 3.146 12.661 1.00 94.44 93 ILE A O 1
ATOM 732 N N . ARG A 1 94 ? -9.052 3.879 11.103 1.00 93.62 94 ARG A N 1
ATOM 733 C CA . ARG A 1 94 ? -8.557 3.058 9.993 1.00 93.62 94 ARG A CA 1
ATOM 734 C C . ARG A 1 94 ? -7.876 3.931 8.954 1.00 93.62 94 ARG A C 1
ATOM 736 O O . ARG A 1 94 ? -8.379 5.000 8.606 1.00 93.62 94 ARG A O 1
ATOM 743 N N . ILE A 1 95 ? -6.744 3.441 8.466 1.00 94.69 95 ILE A N 1
ATOM 744 C CA . ILE A 1 95 ? -5.929 4.065 7.427 1.00 94.69 95 ILE A CA 1
ATOM 745 C C . ILE A 1 95 ? -5.732 3.003 6.349 1.00 94.69 95 ILE A C 1
ATOM 747 O O . ILE A 1 95 ? -5.164 1.951 6.634 1.00 94.69 95 ILE A O 1
ATOM 751 N N . ALA A 1 96 ? -6.218 3.261 5.138 1.00 92.25 96 ALA A N 1
ATOM 752 C CA . ALA A 1 96 ? -6.005 2.392 3.985 1.00 92.25 96 ALA A CA 1
ATOM 753 C C . ALA A 1 96 ? -5.205 3.150 2.925 1.00 92.25 96 ALA A C 1
ATOM 755 O O . ALA A 1 96 ? -5.627 4.216 2.480 1.00 92.25 96 ALA A O 1
ATOM 756 N N . VAL A 1 97 ? -4.047 2.618 2.536 1.00 90.81 97 VAL A N 1
ATOM 757 C CA . VAL A 1 97 ? -3.145 3.262 1.575 1.00 90.81 97 VAL A CA 1
ATOM 758 C C . VAL A 1 97 ? -3.261 2.583 0.221 1.00 90.81 97 VAL A C 1
ATOM 760 O O . VAL A 1 97 ? -3.098 1.370 0.110 1.00 90.81 97 VAL A O 1
ATOM 763 N N . LYS A 1 98 ? -3.538 3.367 -0.820 1.00 88.38 98 LYS A N 1
ATOM 764 C CA . LYS A 1 98 ? -3.638 2.877 -2.192 1.00 88.38 98 LYS A CA 1
ATOM 765 C C . LYS A 1 98 ? -3.402 4.005 -3.189 1.00 88.38 98 LYS A C 1
ATOM 767 O O . LYS A 1 98 ? -3.909 5.107 -3.001 1.00 88.38 98 LYS A O 1
ATOM 772 N N . ASP A 1 99 ? -2.676 3.709 -4.264 1.00 87.69 99 ASP A N 1
ATOM 773 C CA . ASP A 1 99 ? -2.526 4.598 -5.420 1.00 87.69 99 ASP A CA 1
ATOM 774 C C . ASP A 1 99 ? -2.037 6.015 -5.045 1.00 87.69 99 ASP A C 1
ATOM 776 O O . ASP A 1 99 ? -2.521 7.012 -5.572 1.00 87.69 99 ASP A O 1
ATOM 780 N N . GLY A 1 100 ? -1.110 6.125 -4.085 1.00 88.19 100 GLY A N 1
ATOM 781 C CA . GLY A 1 100 ? -0.565 7.394 -3.577 1.00 88.19 100 GLY A CA 1
ATOM 782 C C . GLY A 1 100 ? -1.494 8.182 -2.655 1.00 88.19 100 GLY A C 1
ATOM 783 O O . GLY A 1 100 ? -1.216 9.341 -2.339 1.00 88.19 100 GLY A O 1
ATOM 784 N N . HIS A 1 101 ? -2.593 7.575 -2.217 1.00 92.31 101 HIS A N 1
ATOM 785 C CA . HIS A 1 101 ? -3.581 8.190 -1.344 1.00 92.31 101 HIS A CA 1
ATOM 786 C C . HIS A 1 101 ? -3.771 7.369 -0.070 1.00 92.31 101 HIS A C 1
ATOM 788 O O . HIS A 1 101 ? -3.636 6.147 -0.074 1.00 92.31 101 HIS A O 1
ATOM 794 N N . ALA A 1 102 ? -4.105 8.049 1.025 1.00 93.69 102 ALA A N 1
ATOM 795 C CA . ALA A 1 102 ? -4.555 7.427 2.261 1.00 93.69 102 ALA A CA 1
ATOM 796 C C . ALA A 1 102 ? -6.033 7.756 2.475 1.00 93.69 102 ALA A C 1
ATOM 798 O O . ALA A 1 102 ? -6.410 8.925 2.595 1.00 93.69 102 ALA A O 1
ATOM 799 N N . GLU A 1 103 ? -6.867 6.724 2.532 1.00 96.19 103 GLU A N 1
ATOM 800 C CA . GLU A 1 103 ? -8.237 6.829 3.009 1.00 96.19 103 GLU A CA 1
ATOM 801 C C . GLU A 1 103 ? -8.234 6.732 4.536 1.00 96.19 103 GLU A C 1
ATOM 803 O O . GLU A 1 103 ? -7.767 5.749 5.116 1.00 96.19 103 GLU A O 1
ATOM 808 N N . LEU A 1 104 ? -8.748 7.771 5.186 1.00 97.81 104 LEU A N 1
ATOM 809 C CA . LEU A 1 104 ? -8.765 7.924 6.632 1.00 97.81 104 LEU A CA 1
ATOM 810 C C . LEU A 1 104 ? -10.209 7.861 7.119 1.00 97.81 104 LEU A C 1
ATOM 812 O O . LEU A 1 104 ? -11.052 8.647 6.678 1.00 97.81 104 LEU A O 1
ATOM 816 N N . LYS A 1 105 ? -10.501 6.955 8.050 1.00 97.44 105 LYS A N 1
ATOM 817 C CA . LYS A 1 105 ? -11.840 6.778 8.625 1.00 97.44 105 LYS A CA 1
ATOM 818 C C . LYS A 1 105 ? -11.758 6.643 10.135 1.00 97.44 105 LYS A C 1
ATOM 820 O O . LYS A 1 105 ? -10.825 6.043 10.660 1.00 97.44 105 LYS A O 1
ATOM 825 N N . TYR A 1 106 ? -12.762 7.175 10.817 1.00 96.06 106 TYR A N 1
ATOM 826 C CA . TYR A 1 106 ? -12.965 6.986 12.245 1.00 96.06 106 TYR A CA 1
ATOM 827 C C . TYR A 1 106 ? -14.268 6.228 12.465 1.00 96.06 106 TYR A C 1
ATOM 829 O O . TYR A 1 106 ? -15.261 6.495 11.787 1.00 96.06 106 TYR A O 1
ATOM 837 N N . PHE A 1 107 ? -14.246 5.277 13.388 1.00 92.81 107 PHE A N 1
ATOM 838 C CA . PHE A 1 107 ? -15.375 4.422 13.709 1.00 92.81 107 PHE A CA 1
ATOM 839 C C . PHE A 1 107 ? -15.707 4.521 15.191 1.00 92.81 107 PHE A C 1
ATOM 841 O O . PHE A 1 107 ? -14.801 4.539 16.021 1.00 92.81 107 PHE A O 1
ATOM 848 N N . GLU A 1 108 ? -17.001 4.520 15.510 1.00 90.38 108 GLU A N 1
ATOM 849 C CA . GLU A 1 108 ? -17.522 4.243 16.848 1.00 90.38 108 GLU A CA 1
ATOM 850 C C . GLU A 1 108 ? -18.477 3.049 16.766 1.00 90.38 108 GLU A C 1
ATOM 852 O O . GLU A 1 108 ? -19.403 3.043 15.957 1.00 90.38 108 GLU A O 1
ATOM 857 N N . LYS A 1 109 ? -18.232 2.006 17.562 1.00 83.62 109 LYS A N 1
ATOM 858 C CA . LYS A 1 109 ? -18.973 0.734 17.568 1.00 83.62 109 LYS A CA 1
ATOM 859 C C . LYS A 1 109 ? -19.103 0.120 16.170 1.00 83.62 109 LYS A C 1
ATOM 861 O O . LYS A 1 109 ? -20.154 -0.382 15.789 1.00 83.62 109 LYS A O 1
ATOM 866 N N . GLY A 1 110 ? -18.028 0.210 15.383 1.00 82.69 110 GLY A N 1
ATOM 867 C CA . GLY A 1 110 ? -17.979 -0.288 14.005 1.00 82.69 110 GLY A CA 1
ATOM 868 C C . GLY A 1 110 ? -18.712 0.576 12.972 1.00 82.69 110 GLY A C 1
ATOM 869 O O . GLY A 1 110 ? -18.661 0.261 11.785 1.00 82.69 110 GLY A O 1
ATOM 870 N N . VAL A 1 111 ? -19.337 1.686 13.376 1.00 87.50 111 VAL A N 1
ATOM 871 C CA . VAL A 1 111 ? -20.022 2.627 12.479 1.00 87.50 111 VAL A CA 1
ATOM 872 C C . VAL A 1 111 ? -19.101 3.801 12.169 1.00 87.50 111 VAL A C 1
ATOM 874 O O . VAL A 1 111 ? -18.527 4.398 13.076 1.00 87.50 111 VAL A O 1
ATOM 877 N N . ALA A 1 112 ? -18.938 4.135 10.886 1.00 92.56 112 ALA A N 1
ATOM 878 C CA . ALA A 1 112 ? -18.111 5.266 10.474 1.00 92.56 112 ALA A CA 1
ATOM 879 C C . ALA A 1 112 ? -18.751 6.587 10.927 1.00 92.56 112 ALA A C 1
ATOM 881 O O . ALA A 1 112 ? -19.905 6.857 10.598 1.00 92.56 112 ALA A O 1
ATOM 882 N N . MET A 1 113 ? -17.995 7.414 11.649 1.00 94.38 113 MET A N 1
ATOM 883 C CA . MET A 1 113 ? -18.486 8.662 12.235 1.00 94.38 113 MET A CA 1
ATOM 884 C C . MET A 1 113 ? -17.630 9.851 11.794 1.00 94.38 113 MET A C 1
ATOM 886 O O . MET A 1 113 ? -16.398 9.743 11.759 1.00 94.38 113 MET A O 1
ATOM 890 N N . PRO A 1 114 ? -18.250 11.002 11.478 1.00 97.00 114 PRO A N 1
ATOM 891 C CA . PRO A 1 114 ? -17.502 12.206 11.183 1.00 97.00 114 PRO A CA 1
ATOM 892 C C . PRO A 1 114 ? -16.846 12.760 12.448 1.00 97.00 114 PRO A C 1
ATOM 894 O O . PRO A 1 114 ? -17.458 12.815 13.513 1.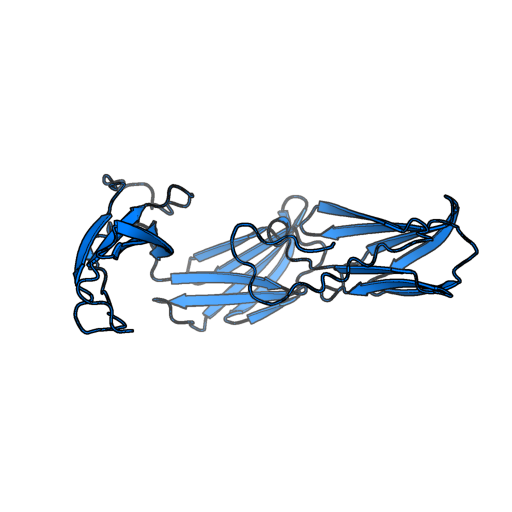00 97.00 114 PRO A O 1
ATOM 897 N N . THR A 1 115 ? -15.592 13.187 12.337 1.00 97.25 115 THR A N 1
ATOM 898 C CA . THR A 1 115 ? -14.845 13.781 13.454 1.00 97.25 115 THR A CA 1
ATOM 899 C C . THR A 1 115 ? -13.728 14.678 12.938 1.00 97.25 115 THR A C 1
ATOM 901 O O . THR A 1 115 ? -13.326 14.571 11.780 1.00 97.25 115 THR A O 1
ATOM 904 N N . THR A 1 116 ? -13.200 15.557 13.782 1.00 97.88 116 THR A N 1
ATOM 905 C CA . THR A 1 116 ? -11.970 16.291 13.478 1.00 97.88 116 THR A CA 1
ATOM 906 C C . THR A 1 116 ? -10.754 15.422 13.786 1.00 97.88 116 THR A C 1
ATOM 908 O O . THR A 1 116 ? -10.737 14.645 14.743 1.00 97.88 116 THR A O 1
ATOM 911 N N . ALA A 1 117 ? -9.719 15.532 12.963 1.00 97.94 117 ALA A N 1
ATOM 912 C CA . ALA A 1 117 ? -8.472 14.812 13.147 1.00 97.94 117 ALA A CA 1
ATOM 913 C C . ALA A 1 117 ? -7.274 15.691 12.803 1.00 97.94 117 ALA A C 1
ATOM 915 O O . ALA A 1 117 ? -7.355 16.582 11.957 1.00 97.94 117 ALA A O 1
ATOM 916 N N . GLN A 1 118 ? -6.152 15.393 13.446 1.00 98.31 118 GLN A N 1
ATOM 917 C CA . GLN A 1 118 ? -4.843 15.896 13.067 1.00 98.31 118 GLN A CA 1
ATOM 918 C C . GLN A 1 118 ? -4.117 14.801 12.286 1.00 98.31 118 GLN A C 1
ATOM 920 O O . GLN A 1 118 ? -3.950 13.684 12.777 1.00 98.31 118 GLN A O 1
ATOM 925 N N . LEU A 1 119 ? -3.688 15.135 11.075 1.00 98.25 119 LEU A N 1
ATOM 926 C CA . LEU A 1 119 ? -2.880 14.297 10.205 1.00 98.25 119 LEU A CA 1
ATOM 927 C C . LEU A 1 119 ? -1.441 14.808 10.220 1.00 98.25 119 LEU A C 1
ATOM 929 O O . LEU A 1 119 ? -1.194 15.982 9.949 1.00 98.25 119 LEU A O 1
ATOM 933 N N . MET A 1 120 ? -0.500 13.915 10.494 1.00 98.06 120 MET A N 1
ATOM 934 C CA . MET A 1 120 ? 0.935 14.172 10.447 1.00 98.06 120 MET A CA 1
ATOM 935 C C . MET A 1 120 ? 1.551 13.237 9.405 1.00 98.06 120 MET A C 1
ATOM 937 O O . MET A 1 120 ? 1.311 12.030 9.427 1.00 98.06 120 MET A O 1
ATOM 941 N N . LYS A 1 121 ? 2.329 13.801 8.484 1.00 96.12 121 LYS A N 1
ATOM 942 C CA . LYS A 1 121 ? 3.101 13.079 7.469 1.00 96.12 121 LYS A CA 1
ATOM 943 C C . LYS A 1 121 ? 4.568 13.222 7.834 1.00 96.12 121 LYS A C 1
ATOM 945 O O . LYS A 1 121 ? 5.069 14.348 7.897 1.00 96.12 121 LYS A O 1
ATOM 950 N N . LEU A 1 122 ? 5.216 12.100 8.104 1.00 96.06 122 LEU A N 1
ATOM 951 C CA . LEU A 1 122 ? 6.594 12.048 8.566 1.00 96.06 122 LEU A CA 1
ATOM 952 C C . LEU A 1 122 ? 7.480 11.450 7.476 1.00 96.06 122 LEU A C 1
ATOM 954 O O . LEU A 1 122 ? 7.073 10.507 6.801 1.00 96.06 122 LEU A O 1
ATOM 958 N N . GLY A 1 123 ? 8.659 12.029 7.292 1.00 93.31 123 GLY A N 1
ATOM 959 C CA . GLY A 1 123 ? 9.717 11.519 6.428 1.00 93.31 123 GLY A CA 1
ATOM 960 C C . GLY A 1 123 ? 10.740 10.719 7.223 1.00 93.31 123 GLY A C 1
ATOM 961 O O . GLY A 1 123 ? 10.486 10.327 8.367 1.00 93.31 123 GLY A O 1
ATOM 962 N N . GLU A 1 124 ? 11.910 10.536 6.614 1.00 88.31 124 GLU A N 1
ATOM 963 C CA . GLU A 1 124 ? 13.034 9.824 7.220 1.00 88.31 124 GLU A CA 1
ATOM 964 C C . GLU A 1 124 ? 13.398 10.410 8.592 1.00 88.31 124 GLU A C 1
ATOM 966 O O . GLU A 1 124 ? 13.328 11.621 8.821 1.00 88.31 124 GLU A O 1
ATOM 971 N N . HIS A 1 125 ? 13.747 9.541 9.542 1.00 87.19 125 HIS A N 1
ATOM 972 C CA . HIS A 1 125 ? 14.105 9.930 10.913 1.00 87.19 125 HIS A CA 1
ATOM 973 C C . HIS A 1 125 ? 13.020 10.742 11.647 1.00 87.19 125 HIS A C 1
ATOM 975 O O . HIS A 1 125 ? 13.324 11.510 12.563 1.00 87.19 125 HIS A O 1
ATOM 981 N N . ARG A 1 126 ? 11.744 10.541 11.283 1.00 85.44 126 ARG A N 1
ATOM 982 C CA . ARG A 1 126 ? 10.581 11.265 11.827 1.00 85.44 126 ARG A CA 1
ATOM 983 C C . ARG A 1 126 ? 10.613 12.772 11.561 1.00 85.44 126 ARG A C 1
ATOM 985 O O . ARG A 1 126 ? 10.021 13.543 12.322 1.00 85.44 126 ARG A O 1
ATOM 992 N N . GLU A 1 127 ? 11.265 13.203 10.482 1.00 92.56 127 GLU A N 1
ATOM 993 C CA . GLU A 1 127 ? 11.162 14.584 10.017 1.00 92.56 127 GLU A CA 1
ATOM 994 C C . GLU A 1 127 ? 9.694 14.939 9.736 1.00 92.56 127 GLU A C 1
ATOM 996 O O . GLU A 1 127 ? 8.964 14.196 9.080 1.00 92.56 127 GLU A O 1
ATOM 1001 N N . MET A 1 128 ? 9.241 16.093 10.223 1.00 95.56 128 MET A N 1
ATOM 1002 C CA . MET A 1 128 ? 7.875 16.550 9.992 1.00 95.56 128 MET A CA 1
ATOM 1003 C C . MET A 1 128 ? 7.730 17.164 8.598 1.00 95.56 128 MET A C 1
ATOM 1005 O O . MET A 1 128 ? 7.992 18.349 8.416 1.00 95.56 128 MET A O 1
ATOM 1009 N N . LEU A 1 129 ? 7.244 16.389 7.627 1.00 94.62 129 LEU A N 1
ATOM 1010 C CA . LEU A 1 129 ? 7.002 16.894 6.270 1.00 94.62 129 LEU A CA 1
ATOM 1011 C C . LEU A 1 129 ? 5.775 17.807 6.220 1.00 94.62 129 LEU A C 1
ATOM 1013 O O . LEU A 1 129 ? 5.775 18.837 5.546 1.00 94.62 129 LEU A O 1
ATOM 1017 N N . LYS A 1 130 ? 4.692 17.410 6.901 1.00 95.19 130 LYS A N 1
ATOM 1018 C CA . LYS A 1 130 ? 3.450 18.190 6.955 1.00 95.19 130 LYS A CA 1
ATOM 1019 C C . LYS A 1 130 ? 2.604 17.809 8.165 1.00 95.19 130 LYS A C 1
ATOM 1021 O O . LYS A 1 130 ? 2.492 16.631 8.493 1.00 95.19 130 LYS A O 1
ATOM 1026 N N . THR A 1 131 ? 1.927 18.800 8.737 1.00 96.75 131 THR A N 1
ATOM 1027 C CA . THR A 1 131 ? 0.843 18.600 9.706 1.00 96.75 131 THR A CA 1
ATOM 1028 C C . THR A 1 131 ? -0.372 19.409 9.278 1.00 96.75 131 THR A C 1
ATOM 1030 O O . THR A 1 131 ? -0.244 20.580 8.925 1.00 96.75 131 THR A O 1
ATOM 1033 N N . GLU A 1 132 ? -1.549 18.793 9.290 1.00 96.25 132 GLU A N 1
ATOM 1034 C CA 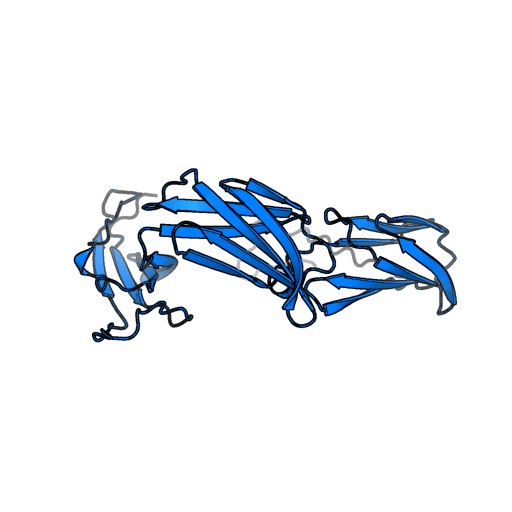. GLU A 1 132 ? -2.803 19.435 8.898 1.00 96.25 132 GLU A CA 1
ATOM 1035 C C . GLU A 1 132 ? -3.983 18.937 9.739 1.00 96.25 132 GLU A C 1
ATOM 1037 O O . GLU A 1 132 ? -4.030 17.775 10.140 1.00 96.25 132 GLU A O 1
ATOM 1042 N N . ASN A 1 133 ? -4.937 19.827 10.016 1.00 97.69 133 ASN A N 1
ATOM 1043 C CA . ASN A 1 133 ? -6.209 19.463 10.637 1.00 97.69 133 ASN A CA 1
ATOM 1044 C C . ASN A 1 133 ? -7.250 19.244 9.536 1.00 97.69 133 ASN A C 1
ATOM 1046 O O . ASN A 1 133 ? -7.352 20.052 8.615 1.00 97.69 133 ASN A O 1
ATOM 1050 N N . LEU A 1 134 ? -8.029 18.171 9.639 1.00 97.69 134 LEU A N 1
ATOM 1051 C CA . LEU A 1 134 ? -9.030 17.782 8.647 1.00 97.69 134 LEU A CA 1
ATOM 1052 C C . LEU A 1 134 ? -10.253 17.141 9.311 1.00 97.69 134 LEU A C 1
ATOM 1054 O O . LEU A 1 134 ? -10.221 16.789 10.490 1.00 97.69 134 LEU A O 1
ATOM 1058 N N . SER A 1 135 ? -11.335 16.974 8.554 1.00 97.50 135 SER A N 1
ATOM 1059 C CA . SER A 1 135 ? -12.479 16.153 8.959 1.00 97.50 135 SER A CA 1
ATOM 1060 C C . SER A 1 135 ? -12.347 14.742 8.396 1.00 97.50 135 SER A C 1
ATOM 1062 O O . SER A 1 135 ? -12.026 14.587 7.220 1.00 97.50 135 SER A O 1
ATOM 1064 N N . LEU A 1 136 ? -12.617 13.729 9.215 1.00 97.56 136 LEU A N 1
ATOM 1065 C CA . LEU A 1 136 ? -12.804 12.343 8.794 1.00 97.56 136 LEU A CA 1
ATOM 1066 C C . LEU A 1 136 ? -14.288 12.095 8.459 1.00 97.56 136 LEU A C 1
ATOM 1068 O O . LEU A 1 136 ? -15.136 12.731 9.084 1.00 97.56 136 LEU A O 1
ATOM 1072 N N . PRO A 1 137 ? -14.618 11.184 7.523 1.00 97.69 137 PRO A N 1
ATOM 1073 C CA . PRO A 1 137 ? -13.688 10.480 6.641 1.00 97.69 137 PRO A CA 1
ATOM 1074 C C . PRO A 1 137 ? -13.025 11.428 5.628 1.00 97.69 137 PRO A C 1
ATOM 1076 O O . PRO A 1 137 ? -13.611 12.436 5.239 1.00 97.69 137 PRO A O 1
ATOM 1079 N N . ASN A 1 138 ? -11.800 11.114 5.209 1.00 97.88 138 ASN A N 1
ATOM 1080 C CA . ASN A 1 138 ? -11.063 11.922 4.235 1.00 97.88 138 ASN A CA 1
ATOM 1081 C C . ASN A 1 138 ? -10.183 11.060 3.332 1.00 97.88 138 ASN A C 1
ATOM 1083 O O . ASN A 1 138 ? -9.724 9.998 3.749 1.00 97.88 138 ASN A O 1
ATOM 1087 N N . LEU A 1 139 ? -9.903 11.552 2.128 1.00 96.44 139 LEU A N 1
ATOM 1088 C CA . LEU A 1 139 ? -8.930 10.971 1.213 1.00 96.44 139 LEU A CA 1
ATOM 1089 C C . LEU A 1 139 ? -7.817 11.991 0.991 1.00 96.44 139 LEU A C 1
ATOM 1091 O O . LEU A 1 139 ? -8.061 13.080 0.475 1.00 96.44 139 LEU A O 1
ATOM 1095 N N . VAL A 1 140 ? -6.593 11.641 1.376 1.00 95.44 140 VAL A N 1
ATOM 1096 C CA . VAL A 1 140 ? -5.454 12.566 1.332 1.00 95.44 140 VAL A CA 1
ATOM 1097 C C . VAL A 1 140 ? -4.334 12.022 0.463 1.00 95.44 140 VAL A C 1
ATOM 1099 O O . VAL A 1 140 ? -4.003 10.842 0.535 1.00 95.44 140 VAL A O 1
ATOM 1102 N N . SER A 1 141 ? -3.702 12.889 -0.327 1.00 93.06 141 SER A N 1
ATOM 1103 C CA . SER A 1 141 ? -2.500 12.521 -1.079 1.00 93.06 141 SER A CA 1
ATOM 1104 C C . SER A 1 141 ? -1.298 12.363 -0.148 1.00 93.06 141 SER A C 1
ATOM 1106 O O . SER A 1 141 ? -1.101 13.148 0.795 1.00 93.06 141 SER A O 1
ATOM 1108 N N . ILE A 1 142 ? -0.489 11.352 -0.438 1.00 90.94 142 ILE A N 1
ATOM 1109 C CA . ILE A 1 142 ? 0.710 10.984 0.305 1.00 90.94 142 ILE A CA 1
ATOM 1110 C C . ILE A 1 142 ? 1.933 11.511 -0.457 1.00 90.94 142 ILE A C 1
ATOM 1112 O O . ILE A 1 142 ? 2.117 11.163 -1.623 1.00 90.94 142 ILE A O 1
ATOM 1116 N N . PRO A 1 143 ? 2.782 12.349 0.161 1.00 90.38 143 PRO A N 1
ATOM 1117 C CA . PRO A 1 143 ? 4.073 12.703 -0.417 1.00 90.38 143 PRO A CA 1
ATOM 1118 C C . PRO A 1 143 ? 4.935 11.451 -0.598 1.00 90.38 143 PRO A C 1
ATOM 1120 O O . PRO A 1 143 ? 5.027 10.637 0.316 1.00 90.38 143 PRO A O 1
ATOM 1123 N N . TRP A 1 144 ? 5.613 11.311 -1.736 1.00 88.25 144 TRP A N 1
ATOM 1124 C CA . TRP A 1 144 ? 6.466 10.147 -2.017 1.00 88.25 144 TRP A CA 1
ATOM 1125 C C . TRP A 1 144 ? 7.661 10.019 -1.052 1.00 88.25 144 TRP A C 1
ATOM 1127 O O . TRP A 1 144 ? 8.193 8.927 -0.881 1.00 88.25 144 TRP A O 1
ATOM 1137 N N . GLN A 1 145 ? 8.060 11.117 -0.398 1.00 90.38 145 GLN A N 1
ATOM 1138 C CA . GLN A 1 145 ? 9.090 11.147 0.646 1.00 90.38 145 GLN A CA 1
ATOM 1139 C C . GLN A 1 145 ? 8.606 10.629 2.004 1.00 90.38 145 GLN A C 1
ATOM 1141 O O . GLN A 1 145 ? 9.421 10.450 2.906 1.00 90.38 145 GLN A O 1
ATOM 1146 N N . ALA A 1 146 ? 7.295 10.469 2.197 1.00 92.50 146 ALA A N 1
ATOM 1147 C CA . ALA A 1 146 ? 6.767 10.061 3.486 1.00 92.50 146 ALA A CA 1
ATOM 1148 C C . ALA A 1 146 ? 7.183 8.616 3.805 1.00 92.50 146 ALA A C 1
ATOM 1150 O O . ALA A 1 146 ? 7.130 7.723 2.956 1.00 92.50 146 ALA A O 1
ATOM 1151 N N . GLU A 1 147 ? 7.573 8.401 5.055 1.00 93.25 147 GLU A N 1
ATOM 1152 C CA . GLU A 1 147 ? 7.850 7.101 5.662 1.00 93.25 147 GLU A CA 1
ATOM 1153 C C . GLU A 1 147 ? 6.649 6.640 6.494 1.00 93.25 147 GLU A C 1
ATOM 1155 O O . GLU A 1 147 ? 6.245 5.481 6.423 1.00 93.25 147 GLU A O 1
ATOM 1160 N N . GLU A 1 148 ? 6.030 7.562 7.234 1.00 95.00 148 GLU A N 1
ATOM 1161 C CA . GLU A 1 148 ? 4.963 7.263 8.186 1.00 95.00 148 GLU A CA 1
ATOM 1162 C C . GLU A 1 148 ? 3.829 8.292 8.084 1.00 95.00 148 GLU A C 1
ATOM 1164 O O . GLU A 1 148 ? 4.041 9.498 7.908 1.00 95.00 148 GLU A O 1
ATOM 1169 N N . ILE A 1 149 ? 2.596 7.810 8.232 1.00 95.44 149 ILE A N 1
ATOM 1170 C CA . ILE A 1 149 ? 1.417 8.652 8.428 1.00 95.44 149 ILE A CA 1
ATOM 1171 C C . ILE A 1 149 ? 0.870 8.403 9.825 1.00 95.44 149 ILE A C 1
ATOM 1173 O O . ILE A 1 149 ? 0.615 7.258 10.189 1.00 95.44 149 ILE A O 1
ATOM 1177 N N . VAL A 1 150 ? 0.624 9.478 10.574 1.00 97.25 150 VAL A N 1
ATOM 1178 C CA . VAL A 1 150 ? 0.003 9.433 11.901 1.00 97.25 150 VAL A CA 1
ATOM 1179 C C . VAL A 1 150 ? -1.291 10.235 11.887 1.00 97.25 150 VAL A C 1
ATOM 1181 O O . VAL A 1 150 ? -1.311 11.400 11.492 1.00 97.25 150 VAL A O 1
ATOM 1184 N N . VAL A 1 151 ? -2.376 9.623 12.351 1.00 98.06 151 VAL A N 1
ATOM 1185 C CA . VAL A 1 151 ? -3.688 10.256 12.490 1.00 98.06 151 VAL A CA 1
ATOM 1186 C C . VAL A 1 151 ? -4.097 10.239 13.952 1.00 98.06 151 VAL A C 1
ATOM 1188 O O . VAL A 1 151 ? -4.124 9.183 14.586 1.00 98.06 151 VAL A O 1
ATOM 1191 N N . LYS A 1 152 ? -4.447 11.412 14.479 1.00 97.62 152 LYS A N 1
ATOM 1192 C CA . LYS A 1 152 ? -4.942 11.583 15.846 1.00 97.62 152 LYS A CA 1
ATOM 1193 C C . LYS A 1 152 ? -6.350 12.154 15.838 1.00 97.62 152 LYS A C 1
ATOM 1195 O O . LYS A 1 152 ? -6.598 13.167 15.190 1.00 97.62 152 LYS A O 1
ATOM 1200 N N . SER A 1 153 ? -7.266 11.532 16.572 1.00 96.38 153 SER A N 1
ATOM 1201 C CA . SER A 1 153 ? -8.642 12.016 16.739 1.00 96.38 153 SER A CA 1
ATOM 1202 C C . SER A 1 153 ? -9.258 11.448 18.012 1.00 96.38 153 SER A C 1
ATOM 1204 O O . SER A 1 153 ? -9.036 10.283 18.327 1.00 96.38 153 SER A O 1
ATOM 1206 N N . ASN A 1 154 ? -10.030 12.254 18.749 1.00 91.75 154 ASN A N 1
ATOM 1207 C CA . ASN A 1 154 ? -10.787 11.825 19.935 1.00 91.75 154 ASN A CA 1
ATOM 1208 C C . ASN A 1 154 ? -9.976 11.011 20.966 1.00 91.75 154 ASN A C 1
ATOM 1210 O O . ASN A 1 154 ? -10.485 10.061 21.557 1.00 91.75 154 ASN A O 1
ATOM 1214 N N . GLY A 1 155 ? -8.704 11.372 21.173 1.00 88.31 155 GLY A N 1
ATOM 1215 C CA . GLY A 1 155 ? -7.790 10.679 22.091 1.00 88.31 155 GLY A CA 1
ATOM 1216 C C . GLY A 1 155 ? -7.148 9.404 21.531 1.00 88.31 155 GLY A C 1
ATOM 1217 O O . GLY A 1 155 ? -6.280 8.834 22.186 1.00 88.31 155 GLY A O 1
ATOM 1218 N N . LEU A 1 156 ? -7.517 8.976 20.321 1.00 92.06 156 LEU A N 1
ATOM 1219 C CA . LEU A 1 156 ? -6.849 7.901 19.595 1.00 92.06 156 LEU A CA 1
ATOM 1220 C C . LEU A 1 156 ? -5.682 8.431 18.767 1.00 92.06 156 LEU A C 1
ATOM 1222 O O . LEU A 1 156 ? -5.708 9.559 18.268 1.00 92.06 156 LEU A O 1
ATOM 1226 N N . SER A 1 157 ? -4.690 7.568 18.572 1.00 94.00 157 SER A N 1
ATOM 1227 C CA . SER A 1 157 ? -3.572 7.769 17.657 1.00 94.00 157 SER A CA 1
ATOM 1228 C C . SER A 1 157 ? -3.353 6.479 16.881 1.00 94.00 157 SER A C 1
ATOM 1230 O O . SER A 1 157 ? -3.145 5.430 17.486 1.00 94.00 157 SER A O 1
ATOM 1232 N N . LYS A 1 158 ? -3.385 6.551 15.553 1.00 94.38 158 LYS A N 1
ATOM 1233 C CA . LYS A 1 158 ? -3.054 5.433 14.667 1.00 94.38 158 LYS A CA 1
ATOM 1234 C C . LYS A 1 158 ? -1.940 5.860 13.730 1.00 94.38 158 LYS A C 1
ATOM 1236 O O . LYS A 1 158 ? -2.011 6.953 13.172 1.00 94.38 158 LYS A O 1
ATOM 1241 N N . SER A 1 159 ? -0.948 4.998 13.545 1.00 94.25 159 SER A N 1
ATOM 1242 C CA . SER A 1 159 ? 0.074 5.185 12.526 1.00 94.25 159 SER A CA 1
ATOM 1243 C C . SER A 1 159 ? 0.150 4.012 11.559 1.00 94.25 159 SER A C 1
ATOM 1245 O O . SER A 1 159 ? -0.288 2.900 11.870 1.00 94.25 159 SER A O 1
ATOM 1247 N N . VAL A 1 160 ? 0.653 4.304 10.362 1.00 92.44 160 VAL A N 1
ATOM 1248 C CA . VAL A 1 160 ? 0.980 3.334 9.316 1.00 92.44 160 VAL A CA 1
ATOM 1249 C C . VAL A 1 160 ? 2.339 3.702 8.736 1.00 92.44 160 VAL A C 1
ATOM 1251 O O . VAL A 1 160 ? 2.524 4.831 8.272 1.00 92.44 160 VAL A O 1
ATOM 1254 N N . TYR A 1 161 ? 3.254 2.735 8.734 1.00 91.88 161 TYR A N 1
ATOM 1255 C CA . TYR A 1 161 ? 4.486 2.791 7.958 1.00 91.88 161 TYR A CA 1
ATOM 1256 C C . TYR A 1 161 ? 4.167 2.469 6.502 1.00 91.88 161 TYR A C 1
ATOM 1258 O O . TYR A 1 161 ? 3.532 1.460 6.192 1.00 91.88 161 TYR A O 1
ATOM 1266 N N . LEU A 1 162 ? 4.565 3.359 5.599 1.00 90.38 162 LEU A N 1
ATOM 1267 C CA . LEU A 1 162 ? 4.253 3.236 4.178 1.00 90.38 162 LEU A CA 1
ATOM 1268 C C . LEU A 1 162 ? 5.064 2.130 3.508 1.00 90.38 162 LEU A C 1
ATOM 1270 O O . LEU A 1 162 ? 4.619 1.588 2.501 1.00 90.38 162 LEU A O 1
ATOM 1274 N N . GLU A 1 163 ? 6.204 1.748 4.083 1.00 86.38 163 GLU A N 1
ATOM 1275 C CA . GLU A 1 163 ? 6.972 0.600 3.605 1.00 86.38 163 GLU A CA 1
ATOM 1276 C C . GLU A 1 163 ? 6.206 -0.722 3.682 1.00 86.38 163 GLU A C 1
ATOM 1278 O O . GLU A 1 163 ? 6.377 -1.548 2.795 1.00 86.38 163 GLU A O 1
ATOM 1283 N N . ASP A 1 164 ? 5.319 -0.890 4.667 1.00 84.38 164 ASP A N 1
ATOM 1284 C CA . ASP A 1 164 ? 4.492 -2.094 4.822 1.00 84.38 164 ASP A CA 1
ATOM 1285 C C . ASP A 1 164 ? 3.314 -2.112 3.834 1.00 84.38 164 ASP A C 1
ATOM 1287 O O . ASP A 1 164 ? 2.612 -3.111 3.684 1.00 84.38 164 ASP A O 1
ATOM 1291 N N . GLN A 1 165 ? 3.073 -0.993 3.144 1.00 79.75 165 GLN A N 1
ATOM 1292 C CA . GLN A 1 165 ? 1.998 -0.826 2.169 1.00 79.75 165 GLN A CA 1
ATOM 1293 C C . GLN A 1 165 ? 2.500 -1.158 0.754 1.00 79.75 165 GLN A C 1
ATOM 1295 O O . GLN A 1 165 ? 2.258 -0.416 -0.200 1.00 79.75 165 GLN A O 1
ATOM 1300 N N . GLU A 1 166 ? 3.206 -2.289 0.614 1.00 60.72 166 GLU A N 1
ATOM 1301 C CA . GLU A 1 166 ? 3.911 -2.707 -0.612 1.00 60.72 166 GLU A CA 1
ATOM 1302 C C . GLU A 1 166 ? 3.000 -3.038 -1.802 1.00 60.72 166 GLU A C 1
ATOM 1304 O O . GLU A 1 166 ? 3.507 -3.315 -2.890 1.00 60.72 166 GLU A O 1
ATOM 1309 N N . GLN A 1 167 ? 1.667 -2.997 -1.648 1.00 62.00 167 GLN A N 1
ATOM 1310 C CA . GLN A 1 167 ? 0.770 -3.096 -2.800 1.00 62.00 167 GLN A CA 1
ATOM 1311 C C . GLN A 1 167 ? 1.172 -2.023 -3.814 1.00 62.00 167 GLN A C 1
ATOM 1313 O O . GLN A 1 167 ? 1.109 -0.827 -3.530 1.00 62.00 167 GLN A O 1
ATOM 1318 N N . ALA A 1 168 ? 1.679 -2.496 -4.954 1.00 60.84 168 ALA A N 1
ATOM 1319 C CA . ALA A 1 168 ? 2.629 -1.782 -5.787 1.00 60.84 168 ALA A CA 1
ATOM 1320 C C . ALA A 1 168 ? 2.126 -0.396 -6.212 1.00 60.84 168 ALA A C 1
ATOM 1322 O O . ALA A 1 168 ? 1.370 -0.245 -7.171 1.00 60.84 168 ALA A O 1
ATOM 1323 N N . GLN A 1 169 ? 2.591 0.623 -5.490 1.00 78.38 169 GLN A N 1
ATOM 1324 C CA . GLN A 1 169 ? 2.317 2.035 -5.770 1.00 78.38 169 GLN A CA 1
ATOM 1325 C C . GLN A 1 169 ? 2.937 2.480 -7.104 1.00 78.38 169 GLN A C 1
ATOM 1327 O O . GLN A 1 169 ? 2.501 3.463 -7.703 1.00 78.38 169 GLN A O 1
ATOM 1332 N N . LEU A 1 170 ? 3.933 1.721 -7.573 1.00 89.56 170 LEU A N 1
ATOM 1333 C CA . LEU A 1 170 ? 4.546 1.808 -8.887 1.00 89.56 170 LEU A CA 1
ATOM 1334 C C . LEU A 1 170 ? 4.642 0.394 -9.467 1.00 89.56 170 LEU A C 1
ATOM 1336 O O . LEU A 1 170 ? 5.263 -0.493 -8.889 1.00 89.56 170 LEU A O 1
ATOM 1340 N N . ASN A 1 171 ? 4.023 0.201 -10.625 1.00 90.31 171 ASN A N 1
ATOM 1341 C CA . ASN A 1 171 ? 4.058 -1.022 -11.414 1.00 90.31 171 ASN A CA 1
ATOM 1342 C C . ASN A 1 171 ? 4.632 -0.734 -12.794 1.00 90.31 171 ASN A C 1
ATOM 1344 O O . ASN A 1 171 ? 4.681 0.409 -13.249 1.00 90.31 171 ASN A O 1
ATOM 1348 N N . TYR A 1 172 ? 4.997 -1.786 -13.515 1.00 93.94 172 TYR A N 1
ATOM 1349 C CA . TYR A 1 172 ? 5.514 -1.647 -14.863 1.00 93.94 172 TYR A CA 1
ATOM 1350 C C . TYR A 1 172 ? 5.151 -2.848 -15.734 1.00 93.94 172 TYR A C 1
ATOM 1352 O O . TYR A 1 172 ? 4.717 -3.896 -15.259 1.00 93.94 172 TYR A O 1
ATOM 1360 N N . ARG A 1 173 ? 5.295 -2.660 -17.041 1.00 95.50 173 ARG A N 1
ATOM 1361 C CA . ARG A 1 173 ? 5.315 -3.714 -18.047 1.00 95.50 173 ARG A CA 1
ATOM 1362 C C . ARG A 1 173 ? 6.504 -3.454 -18.946 1.00 95.50 173 ARG A C 1
ATOM 1364 O O . ARG A 1 173 ? 6.561 -2.403 -19.589 1.00 95.50 173 ARG A O 1
ATOM 1371 N N . PHE A 1 174 ? 7.415 -4.410 -19.003 1.00 95.88 174 PHE A N 1
ATOM 1372 C CA . PHE A 1 174 ? 8.547 -4.383 -19.906 1.00 95.88 174 PHE A CA 1
ATOM 1373 C C . PHE A 1 174 ? 8.489 -5.640 -20.762 1.00 95.88 174 PHE A C 1
ATOM 1375 O O . PHE A 1 174 ? 8.526 -6.754 -20.259 1.00 95.88 174 PHE A O 1
ATOM 1382 N N . TYR A 1 175 ? 8.285 -5.480 -22.067 1.00 93.81 175 TYR A N 1
ATOM 1383 C CA . TYR A 1 175 ? 8.104 -6.629 -22.951 1.00 93.81 175 TYR A CA 1
ATOM 1384 C C . TYR A 1 175 ? 8.559 -6.332 -24.371 1.00 93.81 175 TYR A C 1
ATOM 1386 O O . TYR A 1 175 ? 8.674 -5.182 -24.804 1.00 93.81 175 TYR A O 1
ATOM 1394 N N . ARG A 1 176 ? 8.806 -7.409 -25.114 1.00 91.44 176 ARG A N 1
ATOM 1395 C CA . ARG A 1 176 ? 9.224 -7.362 -26.508 1.00 91.44 176 ARG A CA 1
ATOM 1396 C C . ARG A 1 176 ? 8.089 -7.786 -27.439 1.00 91.44 176 ARG A C 1
ATOM 1398 O O . ARG A 1 176 ? 7.370 -8.743 -27.188 1.00 91.44 176 ARG A O 1
ATOM 1405 N N . THR A 1 177 ? 7.983 -7.070 -28.545 1.00 90.31 177 THR A N 1
ATOM 1406 C CA . THR A 1 177 ? 7.164 -7.360 -29.726 1.00 90.31 177 THR A CA 1
ATOM 1407 C C . THR A 1 177 ? 8.088 -7.667 -30.912 1.00 90.31 177 THR A C 1
ATOM 1409 O O . THR A 1 177 ? 9.315 -7.659 -30.771 1.00 90.31 177 THR A O 1
ATOM 1412 N N . ALA A 1 178 ? 7.524 -7.934 -32.093 1.00 85.88 178 ALA A N 1
ATOM 1413 C CA . ALA A 1 178 ? 8.313 -8.256 -33.283 1.00 85.88 178 ALA A CA 1
ATOM 1414 C C . ALA A 1 178 ? 9.303 -7.137 -33.664 1.00 85.88 178 ALA A C 1
ATOM 1416 O O . ALA A 1 178 ? 10.461 -7.414 -33.975 1.00 85.88 178 ALA A O 1
ATOM 1417 N N . ASP A 1 179 ? 8.865 -5.879 -33.600 1.00 90.00 179 ASP A N 1
ATOM 1418 C CA . ASP A 1 179 ? 9.627 -4.711 -34.044 1.00 90.00 179 ASP A CA 1
ATOM 1419 C C . ASP A 1 179 ? 10.102 -3.825 -32.888 1.00 90.00 179 ASP A C 1
ATOM 1421 O O . ASP A 1 179 ? 10.872 -2.892 -33.113 1.00 90.00 179 ASP A O 1
ATOM 1425 N N . SER A 1 180 ? 9.647 -4.053 -31.652 1.00 93.31 180 SER A N 1
ATOM 1426 C CA . SER A 1 180 ? 9.903 -3.116 -30.553 1.00 93.31 180 SER A CA 1
ATOM 1427 C C . SER A 1 180 ? 9.992 -3.727 -29.168 1.00 93.31 180 SER A C 1
ATOM 1429 O O . SER A 1 180 ? 9.394 -4.755 -28.876 1.00 93.31 180 SER A O 1
ATOM 1431 N N . VAL A 1 181 ? 10.700 -3.031 -28.290 1.00 94.75 181 VAL A N 1
ATOM 1432 C CA . VAL A 1 181 ? 10.695 -3.239 -26.844 1.00 94.75 181 VAL A CA 1
ATOM 1433 C C . VAL A 1 181 ? 9.931 -2.085 -26.213 1.00 94.75 181 VAL A C 1
ATOM 1435 O O . VAL A 1 181 ? 10.176 -0.924 -26.542 1.00 94.75 181 VAL A O 1
ATOM 1438 N N . ILE A 1 182 ? 8.973 -2.402 -25.352 1.00 96.62 182 ILE A N 1
ATOM 1439 C CA . ILE A 1 182 ? 8.045 -1.441 -24.760 1.00 96.62 182 ILE A CA 1
ATOM 1440 C C . ILE A 1 182 ? 8.268 -1.427 -23.255 1.00 96.62 182 ILE A C 1
ATOM 1442 O O . ILE A 1 182 ? 8.276 -2.483 -22.627 1.00 96.62 182 ILE A O 1
ATOM 1446 N N . LEU A 1 183 ? 8.421 -0.227 -22.697 1.00 97.19 183 LEU A N 1
ATOM 1447 C CA . LEU A 1 183 ? 8.425 0.026 -21.263 1.00 97.19 183 LEU A CA 1
ATOM 1448 C C . LEU A 1 183 ? 7.252 0.943 -20.925 1.00 97.19 183 LEU A C 1
ATOM 1450 O O . LEU A 1 183 ? 7.227 2.107 -21.328 1.00 97.19 183 LEU A O 1
ATOM 1454 N N . HIS A 1 184 ? 6.301 0.415 -20.167 1.00 96.75 184 HIS A N 1
ATOM 1455 C CA . HIS A 1 184 ? 5.165 1.162 -19.648 1.00 96.75 184 HIS A CA 1
ATOM 1456 C C . HIS A 1 184 ? 5.196 1.136 -18.124 1.00 96.75 184 HIS A C 1
ATOM 1458 O O . HIS A 1 184 ? 5.117 0.063 -17.533 1.00 96.75 184 HIS A O 1
ATOM 1464 N N . VAL A 1 185 ? 5.285 2.302 -17.491 1.00 95.56 185 VAL A N 1
ATOM 1465 C CA . VAL A 1 185 ? 5.271 2.442 -16.032 1.00 95.56 185 VAL A CA 1
ATOM 1466 C C . VAL A 1 185 ? 3.898 2.947 -15.598 1.00 95.56 185 VAL A C 1
ATOM 1468 O O . VAL A 1 185 ? 3.493 4.052 -15.953 1.00 95.56 185 VAL A O 1
ATOM 1471 N N . ASN A 1 186 ? 3.181 2.130 -14.827 1.00 93.06 186 ASN A N 1
ATOM 1472 C CA . ASN A 1 186 ? 1.937 2.508 -14.167 1.00 93.06 186 ASN A CA 1
ATOM 1473 C C . ASN A 1 186 ? 2.252 3.030 -12.760 1.00 93.06 186 ASN A C 1
ATOM 1475 O O . ASN A 1 186 ? 2.537 2.249 -11.856 1.00 93.06 186 ASN A O 1
ATOM 1479 N N . ASN A 1 187 ? 2.203 4.346 -12.588 1.00 92.88 187 ASN A N 1
ATOM 1480 C CA . ASN A 1 187 ? 2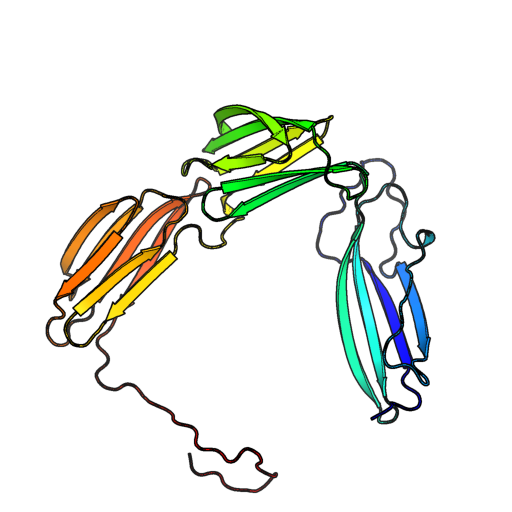.593 5.024 -11.356 1.00 92.88 187 ASN A CA 1
ATOM 1481 C C . ASN A 1 187 ? 1.467 5.940 -10.857 1.00 92.88 187 ASN A C 1
ATOM 1483 O O . ASN A 1 187 ? 1.572 7.164 -10.975 1.00 92.88 187 ASN A O 1
ATOM 1487 N N . PRO A 1 188 ? 0.365 5.372 -10.337 1.00 89.38 188 PRO A N 1
ATOM 1488 C CA . PRO A 1 188 ? -0.764 6.165 -9.857 1.00 89.38 188 PRO A CA 1
ATOM 1489 C C . PRO A 1 188 ? -0.382 7.077 -8.681 1.00 89.38 188 PRO A C 1
ATOM 1491 O O . PRO A 1 188 ? -0.971 8.141 -8.513 1.00 89.38 188 PRO A O 1
ATOM 1494 N N . ALA A 1 189 ? 0.654 6.705 -7.922 1.00 89.12 189 ALA A N 1
ATOM 1495 C CA . ALA A 1 189 ? 1.181 7.497 -6.819 1.00 89.12 189 ALA A CA 1
ATOM 1496 C C . ALA A 1 189 ? 2.097 8.657 -7.252 1.00 89.12 189 ALA A C 1
ATOM 1498 O O . ALA A 1 189 ? 2.577 9.402 -6.397 1.00 89.12 189 ALA A O 1
ATOM 1499 N N . MET A 1 190 ? 2.359 8.822 -8.557 1.00 91.38 190 MET A N 1
ATOM 1500 C CA . MET A 1 190 ? 3.229 9.871 -9.107 1.00 91.38 190 MET A CA 1
ATOM 1501 C C . MET A 1 190 ? 4.621 9.918 -8.449 1.00 91.38 190 MET A C 1
ATOM 1503 O O . MET A 1 190 ? 5.244 10.978 -8.367 1.00 91.38 190 MET A O 1
ATOM 1507 N N . ILE A 1 191 ? 5.124 8.765 -7.995 1.00 92.75 191 ILE A N 1
ATOM 1508 C CA . ILE A 1 191 ? 6.437 8.627 -7.360 1.00 92.75 191 ILE A CA 1
ATOM 1509 C C . ILE A 1 191 ? 7.520 8.965 -8.390 1.00 92.75 191 ILE A C 1
ATOM 1511 O O . ILE A 1 191 ? 7.562 8.335 -9.445 1.00 92.75 191 ILE A O 1
ATOM 1515 N N . PRO A 1 192 ? 8.412 9.929 -8.140 1.00 95.44 192 PRO A N 1
ATOM 1516 C CA . PRO A 1 192 ? 9.517 10.178 -9.049 1.00 95.44 192 PRO A CA 1
ATOM 1517 C C . PRO A 1 192 ? 10.494 8.999 -9.072 1.00 95.44 192 PRO A C 1
ATOM 1519 O O . PRO A 1 192 ? 10.908 8.502 -8.023 1.00 95.44 192 PRO A O 1
ATOM 1522 N N . PHE A 1 193 ? 10.898 8.578 -10.267 1.00 96.75 193 PHE A N 1
ATOM 1523 C CA . PHE A 1 193 ? 11.798 7.449 -10.462 1.00 96.75 193 PHE A CA 1
ATOM 1524 C C . PHE A 1 193 ? 12.863 7.741 -11.518 1.00 96.75 193 PHE A C 1
ATOM 1526 O O . PHE A 1 193 ? 12.642 8.460 -12.497 1.00 96.75 193 PHE A O 1
ATOM 1533 N N . TRP A 1 194 ? 14.028 7.136 -11.322 1.00 98.12 194 TRP A N 1
ATOM 1534 C CA . TRP A 1 194 ? 15.062 7.006 -12.338 1.00 98.12 194 TRP A CA 1
ATOM 1535 C C . TRP A 1 194 ? 14.845 5.712 -13.104 1.00 98.12 194 TRP A C 1
ATOM 1537 O O . TRP A 1 194 ? 14.498 4.699 -12.504 1.00 98.12 194 TRP A O 1
ATOM 1547 N N . TYR A 1 195 ? 15.082 5.724 -14.411 1.00 97.94 195 TYR A N 1
ATOM 1548 C CA . TYR A 1 195 ? 15.072 4.501 -15.207 1.00 97.94 195 TYR A CA 1
ATOM 1549 C C . TYR A 1 195 ? 16.286 4.414 -16.125 1.00 97.94 195 TYR A C 1
ATOM 1551 O O . TYR A 1 195 ? 16.844 5.436 -16.545 1.00 97.94 195 TYR A O 1
ATOM 1559 N N . ARG A 1 196 ? 16.668 3.184 -16.463 1.00 98.00 196 ARG A N 1
ATOM 1560 C CA . ARG A 1 196 ? 17.662 2.853 -17.486 1.00 98.00 196 ARG A CA 1
ATOM 1561 C C . ARG A 1 196 ? 17.186 1.646 -18.276 1.00 98.00 196 ARG A C 1
ATOM 1563 O O . ARG A 1 196 ? 16.664 0.698 -17.704 1.00 98.00 196 ARG A O 1
ATOM 1570 N N . VAL A 1 197 ? 17.377 1.683 -19.590 1.00 97.31 197 VAL A N 1
ATOM 1571 C CA . VAL A 1 197 ? 17.156 0.541 -20.481 1.00 97.31 197 VAL A CA 1
ATOM 1572 C C . VAL A 1 197 ? 18.452 0.259 -21.216 1.00 97.31 197 VAL A C 1
ATOM 1574 O O . VAL A 1 197 ? 19.041 1.162 -21.822 1.00 97.31 197 VAL A O 1
ATOM 1577 N N . HIS A 1 198 ? 18.876 -0.996 -21.195 1.00 96.50 198 HIS A N 1
ATOM 1578 C CA . HIS A 1 198 ? 20.070 -1.469 -21.871 1.00 96.50 198 HIS A CA 1
ATOM 1579 C C . HIS A 1 198 ? 19.707 -2.418 -23.014 1.00 96.50 198 HIS A C 1
ATOM 1581 O O . HIS A 1 198 ? 18.715 -3.142 -22.962 1.00 96.50 198 HIS A O 1
ATOM 1587 N N . ARG A 1 199 ? 20.543 -2.431 -24.053 1.00 95.00 199 ARG A N 1
ATOM 1588 C CA . ARG A 1 199 ? 20.548 -3.428 -25.128 1.00 95.00 199 ARG A CA 1
ATOM 1589 C C . ARG A 1 199 ? 21.952 -3.991 -25.252 1.00 95.00 199 ARG A C 1
ATOM 1591 O O . ARG A 1 199 ? 22.886 -3.217 -25.473 1.00 95.00 199 ARG A O 1
ATOM 1598 N N . ALA A 1 200 ? 22.098 -5.309 -25.115 1.00 89.12 200 ALA A N 1
ATOM 1599 C CA . ALA A 1 200 ? 23.400 -5.987 -25.139 1.00 89.12 200 ALA A CA 1
ATOM 1600 C C . ALA A 1 200 ? 24.456 -5.275 -24.254 1.00 89.12 200 ALA A C 1
ATOM 1602 O O . ALA A 1 200 ? 25.572 -4.988 -24.687 1.00 89.12 200 ALA A O 1
ATOM 1603 N N . GLY A 1 201 ? 24.057 -4.895 -23.033 1.00 86.81 201 GLY A N 1
ATOM 1604 C CA . GLY A 1 201 ? 24.905 -4.204 -22.053 1.00 86.81 201 GLY A CA 1
ATOM 1605 C C . GLY A 1 201 ? 25.122 -2.701 -22.281 1.00 86.81 201 GLY A C 1
ATOM 1606 O O . GLY A 1 201 ? 25.718 -2.041 -21.435 1.00 86.81 201 GLY A O 1
ATOM 1607 N N . ARG A 1 202 ? 24.634 -2.111 -23.381 1.00 93.12 202 ARG A N 1
ATOM 1608 C CA . ARG A 1 202 ? 24.758 -0.664 -23.647 1.00 93.12 202 ARG A CA 1
ATOM 1609 C C . ARG A 1 202 ? 23.468 0.069 -23.308 1.00 93.12 202 ARG A C 1
ATOM 1611 O O . ARG A 1 202 ? 22.408 -0.330 -23.782 1.00 93.12 202 ARG A O 1
ATOM 1618 N N . THR A 1 203 ? 23.552 1.162 -22.552 1.00 96.62 203 THR A N 1
ATOM 1619 C CA . THR A 1 203 ? 22.396 2.027 -22.265 1.00 96.62 203 THR A CA 1
ATOM 1620 C C . THR A 1 203 ? 21.854 2.633 -23.559 1.00 96.62 203 THR A C 1
ATOM 1622 O O . THR A 1 203 ? 22.592 3.286 -24.295 1.00 96.62 203 THR A O 1
ATOM 1625 N N . ILE A 1 204 ? 20.569 2.418 -23.839 1.00 95.88 204 ILE A N 1
ATOM 1626 C CA . ILE A 1 204 ? 19.864 2.994 -24.995 1.00 95.88 204 ILE A CA 1
ATOM 1627 C C . ILE A 1 204 ? 18.868 4.083 -24.593 1.00 95.88 204 ILE A C 1
ATOM 1629 O O . ILE A 1 204 ? 18.474 4.881 -25.439 1.00 95.88 204 ILE A O 1
ATOM 1633 N N . ALA A 1 205 ? 18.461 4.112 -23.323 1.00 96.81 205 ALA A N 1
ATOM 1634 C CA . ALA A 1 205 ? 17.599 5.140 -22.762 1.00 96.81 205 ALA A CA 1
ATOM 1635 C C . ALA A 1 205 ? 17.810 5.248 -21.252 1.00 96.81 205 ALA A C 1
ATOM 1637 O O . ALA A 1 205 ? 18.077 4.251 -20.581 1.00 96.81 205 ALA A O 1
ATOM 1638 N N . SER A 1 206 ? 17.668 6.457 -20.724 1.00 97.44 206 SER A N 1
ATOM 1639 C CA . SER A 1 206 ? 17.654 6.721 -19.290 1.00 97.44 206 SER A CA 1
ATOM 1640 C C . SER A 1 206 ? 16.997 8.064 -19.011 1.00 97.44 206 SER A C 1
ATOM 1642 O O . SER A 1 206 ? 17.024 8.945 -19.871 1.00 97.44 206 SER A O 1
ATOM 1644 N N . GLY A 1 207 ? 16.474 8.258 -17.807 1.00 97.56 207 GLY A N 1
ATOM 1645 C CA . GLY A 1 207 ? 15.909 9.545 -17.412 1.00 97.56 207 GLY A CA 1
ATOM 1646 C C . GLY A 1 207 ? 15.302 9.534 -16.019 1.00 97.56 207 GLY A C 1
ATOM 1647 O O . GLY A 1 207 ? 15.348 8.519 -15.323 1.00 97.56 207 GLY A O 1
ATOM 1648 N N . TYR A 1 208 ? 14.725 10.675 -15.646 1.00 97.50 208 TYR A N 1
ATOM 1649 C CA . TYR A 1 208 ? 14.017 10.894 -14.389 1.00 97.50 208 TYR A CA 1
ATOM 1650 C C . TYR A 1 208 ? 12.604 11.384 -14.684 1.00 97.50 208 TYR A C 1
ATOM 1652 O O . TYR A 1 208 ? 12.431 12.424 -15.321 1.00 97.50 208 TYR A O 1
ATOM 1660 N N . HIS A 1 209 ? 11.600 10.616 -14.268 1.00 96.81 209 HIS A N 1
ATOM 1661 C CA . HIS A 1 209 ? 10.202 10.884 -14.594 1.00 96.81 209 HIS A CA 1
ATOM 1662 C C . HIS A 1 209 ? 9.271 10.471 -13.454 1.00 96.81 209 HIS A C 1
ATOM 1664 O O . HIS A 1 209 ? 9.641 9.716 -12.563 1.00 96.81 209 HIS A O 1
ATOM 1670 N N . THR A 1 210 ? 8.030 10.943 -13.514 1.00 94.69 210 THR A N 1
ATOM 1671 C CA . THR A 1 210 ? 6.900 10.407 -12.737 1.00 94.69 210 THR A CA 1
ATOM 1672 C C . THR A 1 210 ? 5.971 9.556 -13.603 1.00 94.69 210 THR A C 1
ATOM 1674 O O . THR A 1 210 ? 5.198 8.758 -13.087 1.00 94.69 210 THR A O 1
ATOM 1677 N N . THR A 1 211 ? 6.061 9.673 -14.929 1.00 94.88 211 THR A N 1
ATOM 1678 C CA . THR A 1 211 ? 5.285 8.895 -15.901 1.00 94.88 211 THR A CA 1
ATOM 1679 C C . THR A 1 211 ? 6.188 8.478 -17.056 1.00 94.88 211 THR A C 1
ATOM 1681 O O . THR A 1 211 ? 7.056 9.242 -17.479 1.00 94.88 211 THR A O 1
ATOM 1684 N N . LEU A 1 212 ? 6.016 7.256 -17.565 1.00 96.00 212 LEU A N 1
ATOM 1685 C CA . LEU A 1 212 ? 6.823 6.763 -18.679 1.00 96.00 212 LEU A CA 1
ATOM 1686 C C . LEU A 1 212 ? 6.046 5.747 -19.513 1.00 96.00 212 LEU A C 1
ATOM 1688 O O . LEU A 1 212 ? 5.608 4.713 -19.013 1.00 96.00 212 LEU A O 1
ATOM 1692 N N . ASN A 1 213 ? 5.932 6.035 -20.805 1.00 95.25 213 ASN A N 1
ATOM 1693 C CA . ASN A 1 213 ? 5.464 5.097 -21.812 1.00 95.25 213 ASN A CA 1
ATOM 1694 C C . ASN A 1 213 ? 6.359 5.241 -23.043 1.00 95.25 213 ASN A C 1
ATOM 1696 O O . ASN A 1 213 ? 6.220 6.193 -23.811 1.00 95.25 213 ASN A O 1
ATOM 1700 N N . SER A 1 214 ? 7.310 4.323 -23.184 1.00 94.94 214 SER A N 1
ATOM 1701 C CA . SER A 1 214 ? 8.366 4.403 -24.187 1.00 94.94 214 SER A CA 1
ATOM 1702 C C . SER A 1 214 ? 8.407 3.152 -25.049 1.00 94.94 214 SER A C 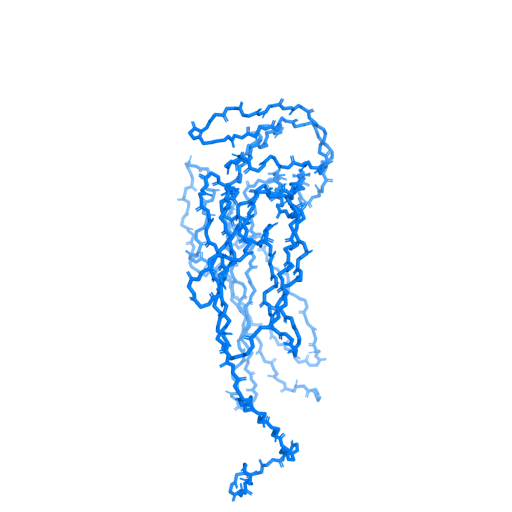1
ATOM 1704 O O . SER A 1 214 ? 8.310 2.024 -24.562 1.00 94.94 214 SER A O 1
ATOM 1706 N N . LYS A 1 215 ? 8.607 3.369 -26.349 1.00 96.44 215 LYS A N 1
ATOM 1707 C CA . LYS A 1 215 ? 8.782 2.329 -27.364 1.00 96.44 215 LYS A CA 1
ATOM 1708 C C . LYS A 1 215 ? 10.178 2.469 -27.969 1.00 96.44 215 LYS A C 1
ATOM 1710 O O . LYS A 1 215 ? 10.532 3.527 -28.481 1.00 96.44 215 LYS A O 1
ATOM 1715 N N . PHE A 1 216 ? 10.958 1.396 -27.928 1.00 93.25 216 PHE A N 1
ATOM 1716 C CA . PHE A 1 216 ? 12.311 1.326 -28.474 1.00 93.25 216 PHE A CA 1
ATOM 1717 C C . PHE A 1 216 ? 12.350 0.328 -29.624 1.00 93.25 216 PHE A C 1
ATOM 1719 O O . PHE A 1 216 ? 11.793 -0.760 -29.514 1.00 93.25 216 PHE A O 1
ATOM 1726 N N . LEU A 1 217 ? 13.050 0.656 -30.710 1.00 92.25 217 LEU A N 1
ATOM 1727 C CA . LEU A 1 217 ? 13.192 -0.266 -31.837 1.00 92.25 217 LEU A CA 1
ATOM 1728 C C . LEU A 1 217 ? 13.931 -1.544 -31.401 1.00 92.25 217 LEU A C 1
ATOM 1730 O O . LEU A 1 217 ? 15.058 -1.486 -30.883 1.00 92.25 217 LEU A O 1
ATOM 1734 N N . ALA A 1 218 ? 13.311 -2.695 -31.649 1.00 87.81 218 ALA A N 1
ATOM 1735 C CA . ALA A 1 218 ? 13.933 -3.991 -31.442 1.00 87.81 218 ALA A CA 1
ATOM 1736 C C . ALA A 1 218 ? 14.993 -4.228 -32.527 1.00 87.81 218 ALA A C 1
ATOM 1738 O O . ALA A 1 218 ? 14.740 -4.003 -33.710 1.00 87.81 218 ALA A O 1
ATOM 1739 N N . ARG A 1 219 ? 16.196 -4.670 -32.145 1.00 82.06 219 ARG A N 1
ATOM 1740 C CA . ARG A 1 219 ? 17.269 -4.980 -33.101 1.00 82.06 219 ARG A CA 1
ATOM 1741 C C . ARG A 1 219 ? 17.733 -6.417 -32.951 1.00 82.06 219 ARG A C 1
ATOM 1743 O O . ARG A 1 219 ? 18.153 -6.826 -31.873 1.00 82.06 219 ARG A O 1
ATOM 1750 N N . GLY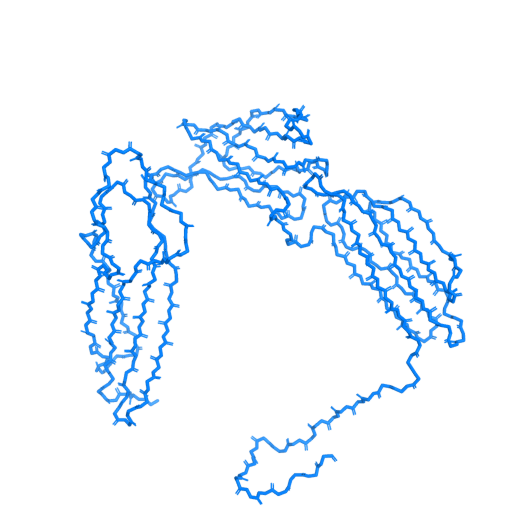 A 1 220 ? 17.658 -7.158 -34.056 1.00 82.81 220 GLY A N 1
ATOM 1751 C CA . GLY A 1 220 ? 18.191 -8.513 -34.170 1.00 82.81 220 GLY A CA 1
ATOM 1752 C C . GLY A 1 220 ? 17.770 -9.423 -33.018 1.00 82.81 220 GLY A C 1
ATOM 1753 O O . GLY A 1 220 ? 16.622 -9.392 -32.572 1.00 82.81 220 GLY A O 1
ATOM 1754 N N . LYS A 1 221 ? 18.728 -10.208 -32.530 1.00 87.56 221 LYS A N 1
ATOM 1755 C CA . LYS A 1 221 ? 18.560 -11.163 -31.429 1.00 87.56 221 LYS A CA 1
ATOM 1756 C C . LYS A 1 221 ? 19.094 -10.627 -30.094 1.00 87.56 221 LYS A C 1
ATOM 1758 O O . LYS A 1 221 ? 19.395 -11.406 -29.197 1.00 87.56 221 LYS A O 1
ATOM 1763 N N . ASP A 1 222 ? 19.240 -9.308 -29.966 1.00 89.06 222 ASP A N 1
ATOM 1764 C CA . ASP A 1 222 ? 19.789 -8.705 -28.751 1.00 89.06 222 ASP A CA 1
ATOM 1765 C C . ASP A 1 222 ? 18.822 -8.885 -27.574 1.00 89.06 222 ASP A C 1
ATOM 1767 O O . ASP A 1 222 ? 17.609 -8.696 -27.723 1.00 89.06 222 ASP A O 1
ATOM 1771 N N . GLY A 1 223 ? 19.375 -9.209 -26.403 1.00 91.69 223 GLY A N 1
ATOM 1772 C CA . GLY A 1 223 ? 18.678 -9.112 -25.124 1.00 91.69 223 GLY A CA 1
ATOM 1773 C C . GLY A 1 223 ? 18.609 -7.667 -24.630 1.00 91.69 223 GLY A C 1
ATOM 1774 O O . GLY A 1 223 ? 19.450 -6.825 -24.980 1.00 91.69 223 GLY A O 1
ATOM 1775 N N . TYR A 1 224 ? 17.594 -7.390 -23.821 1.00 96.12 224 TYR A N 1
ATOM 1776 C CA . TYR A 1 224 ? 17.344 -6.083 -23.229 1.00 96.12 224 TYR A CA 1
ATOM 1777 C C . TYR A 1 224 ? 17.241 -6.216 -21.722 1.00 96.12 224 TYR A C 1
ATOM 1779 O O . TYR A 1 224 ? 16.722 -7.211 -21.240 1.00 96.12 224 TYR A O 1
ATOM 1787 N N . SER A 1 225 ? 17.666 -5.193 -20.997 1.00 96.69 225 SER A N 1
ATOM 1788 C CA . SER A 1 225 ? 17.448 -5.117 -19.558 1.00 96.69 225 SER A CA 1
ATOM 1789 C C . SER A 1 225 ? 16.939 -3.748 -19.170 1.00 96.69 225 SER A C 1
ATOM 1791 O O . SER A 1 225 ? 17.109 -2.771 -19.910 1.00 96.69 225 SER A O 1
ATOM 1793 N N . MET A 1 226 ? 16.275 -3.679 -18.029 1.00 96.75 226 MET A N 1
ATOM 1794 C CA . MET A 1 226 ? 15.718 -2.449 -17.507 1.00 96.75 226 MET A CA 1
ATOM 1795 C C . MET A 1 226 ? 15.907 -2.391 -15.997 1.00 96.75 226 MET A C 1
ATOM 1797 O O . MET A 1 226 ? 15.775 -3.395 -15.303 1.00 96.75 226 MET A O 1
ATOM 1801 N N . GLU A 1 227 ? 16.223 -1.194 -15.518 1.00 97.62 227 GLU A N 1
ATOM 1802 C CA . GLU A 1 227 ? 16.314 -0.852 -14.105 1.00 97.62 227 GLU A CA 1
ATOM 1803 C C . GLU A 1 227 ? 15.431 0.371 -13.835 1.00 97.62 227 GLU A C 1
ATOM 1805 O O . GLU A 1 227 ? 15.513 1.363 -14.568 1.00 97.62 227 GLU A O 1
ATOM 1810 N N . ILE A 1 228 ? 14.608 0.316 -12.786 1.00 97.06 228 ILE A N 1
ATOM 1811 C CA . ILE A 1 228 ? 13.866 1.455 -12.234 1.00 97.06 228 ILE A CA 1
ATOM 1812 C C . ILE A 1 228 ? 14.234 1.602 -10.758 1.00 97.06 228 ILE A C 1
ATOM 1814 O O . ILE A 1 228 ? 14.077 0.665 -9.980 1.00 97.06 228 ILE A O 1
ATOM 1818 N N . THR A 1 229 ? 14.662 2.800 -10.366 1.00 96.12 229 THR A N 1
ATOM 1819 C CA . THR A 1 229 ? 15.053 3.126 -8.990 1.00 96.12 229 THR A CA 1
ATOM 1820 C C . THR A 1 229 ? 14.220 4.288 -8.474 1.00 96.12 229 THR A C 1
ATOM 1822 O O . THR A 1 229 ? 14.110 5.321 -9.139 1.00 96.12 229 THR A O 1
ATOM 1825 N N . TYR A 1 230 ? 13.642 4.145 -7.286 1.00 93.75 230 TYR A N 1
ATOM 1826 C CA . TYR A 1 230 ? 12.760 5.149 -6.688 1.00 93.75 230 TYR A CA 1
ATOM 1827 C C . TYR A 1 230 ? 12.799 5.109 -5.161 1.00 93.75 230 TYR A C 1
ATOM 1829 O O . TYR A 1 230 ? 13.274 4.144 -4.569 1.00 93.75 230 TYR A O 1
ATOM 1837 N N . LEU A 1 231 ? 12.300 6.168 -4.523 1.00 89.44 231 LEU A N 1
ATOM 1838 C CA . LEU A 1 231 ? 12.130 6.239 -3.072 1.00 89.44 231 LEU A CA 1
ATOM 1839 C C . LEU A 1 231 ? 10.656 6.020 -2.727 1.00 89.44 231 LEU A C 1
ATOM 1841 O O . LEU A 1 231 ? 9.791 6.678 -3.305 1.00 89.44 231 LEU A O 1
ATOM 1845 N N . PHE A 1 232 ? 10.372 5.122 -1.785 1.00 88.50 232 PHE A N 1
ATOM 1846 C CA . PHE A 1 232 ? 9.034 4.959 -1.224 1.00 88.50 232 PHE A CA 1
ATOM 1847 C C . PHE A 1 232 ? 9.101 4.412 0.205 1.00 88.50 232 PHE A C 1
ATOM 1849 O O . PHE A 1 232 ? 9.884 3.502 0.481 1.00 88.50 232 PHE A O 1
ATOM 1856 N N . GLY A 1 233 ? 8.286 4.960 1.112 1.00 86.94 233 GLY A N 1
ATOM 1857 C CA . GLY A 1 233 ? 8.253 4.530 2.513 1.00 86.94 233 GLY A CA 1
ATOM 1858 C C . GLY A 1 233 ? 9.594 4.707 3.226 1.00 86.94 233 GLY A C 1
ATOM 1859 O O . GLY A 1 233 ? 10.016 3.820 3.955 1.00 86.94 233 GLY A O 1
ATOM 1860 N N . GLY A 1 234 ? 10.312 5.797 2.935 1.00 85.06 234 GLY A N 1
ATOM 1861 C CA . GLY A 1 234 ? 11.651 6.058 3.482 1.00 85.06 234 GLY A CA 1
ATOM 1862 C C . GLY A 1 234 ? 12.768 5.153 2.940 1.00 85.06 234 GLY A C 1
ATOM 1863 O O . GLY A 1 234 ? 13.916 5.300 3.343 1.00 85.06 234 GLY A O 1
ATOM 1864 N N . LYS A 1 235 ? 12.481 4.233 2.005 1.00 86.44 235 LYS A N 1
ATOM 1865 C CA . LYS A 1 235 ? 13.472 3.283 1.473 1.00 86.44 235 LYS A CA 1
ATOM 1866 C C . LYS A 1 235 ? 13.667 3.417 -0.030 1.00 86.44 235 LYS A C 1
ATOM 1868 O O . LYS A 1 235 ? 12.716 3.589 -0.794 1.00 86.44 235 LYS A O 1
ATOM 1873 N N . SER A 1 236 ? 14.924 3.298 -0.460 1.00 89.81 236 SER A N 1
ATOM 1874 C CA . SER A 1 236 ? 15.256 3.139 -1.876 1.00 89.81 236 SER A CA 1
ATOM 1875 C C . SER A 1 236 ? 14.812 1.755 -2.344 1.00 89.81 236 SER A C 1
ATOM 1877 O O . SER A 1 236 ? 15.127 0.742 -1.715 1.00 89.81 236 SER A O 1
ATOM 1879 N N . LYS A 1 237 ? 14.068 1.714 -3.443 1.00 90.56 237 LYS A N 1
ATOM 1880 C CA . LYS A 1 237 ? 13.577 0.503 -4.092 1.00 90.56 237 LYS A CA 1
ATOM 1881 C C . LYS A 1 237 ? 14.185 0.433 -5.489 1.00 90.56 237 LYS A C 1
ATOM 1883 O O . LYS A 1 237 ? 14.294 1.445 -6.184 1.00 90.56 237 LYS A O 1
ATOM 1888 N N . VAL A 1 238 ? 14.577 -0.773 -5.884 1.00 93.88 238 VAL A N 1
ATOM 1889 C CA . VAL A 1 238 ? 15.161 -1.065 -7.194 1.00 93.88 238 VAL A CA 1
ATOM 1890 C C . VAL A 1 238 ? 14.373 -2.205 -7.819 1.00 93.88 238 VAL A C 1
ATOM 1892 O O . VAL A 1 238 ? 14.187 -3.253 -7.204 1.00 93.88 238 VAL A O 1
ATOM 1895 N N . ILE A 1 239 ? 13.907 -1.983 -9.039 1.00 94.25 239 ILE A N 1
ATOM 1896 C CA . ILE A 1 239 ? 13.255 -2.969 -9.892 1.00 94.25 239 ILE A CA 1
ATOM 1897 C C . ILE A 1 239 ? 14.208 -3.258 -11.041 1.00 94.25 239 ILE A C 1
ATOM 1899 O O . ILE A 1 239 ? 14.661 -2.326 -11.703 1.00 94.25 239 ILE A O 1
ATOM 1903 N N . GLN A 1 240 ? 14.479 -4.534 -11.294 1.00 96.00 240 GLN A N 1
ATOM 1904 C CA . GLN A 1 240 ? 15.283 -4.984 -12.424 1.00 96.00 240 GLN A CA 1
ATOM 1905 C C . GLN A 1 240 ? 14.528 -6.074 -13.183 1.00 96.00 240 GLN A C 1
ATOM 1907 O O . GLN A 1 240 ? 13.999 -7.001 -12.570 1.00 96.00 240 GLN A O 1
ATOM 1912 N N . GLU A 1 241 ? 14.486 -5.964 -14.509 1.00 95.56 241 GLU A N 1
ATOM 1913 C CA . GLU A 1 241 ? 13.950 -7.006 -15.385 1.00 95.56 241 GLU A CA 1
ATOM 1914 C C . GLU A 1 241 ? 14.865 -7.224 -16.591 1.00 95.56 241 GLU A C 1
ATOM 1916 O O . GLU A 1 241 ? 15.375 -6.283 -17.204 1.00 95.56 241 GLU A O 1
ATOM 1921 N N . GLU A 1 242 ? 15.036 -8.494 -16.942 1.00 94.25 242 GLU A N 1
ATOM 1922 C CA . GLU A 1 242 ? 15.778 -8.953 -18.108 1.00 94.25 242 GLU A CA 1
ATOM 1923 C C . GLU A 1 242 ? 14.797 -9.522 -19.138 1.00 94.25 242 GLU A C 1
ATOM 1925 O O . GLU A 1 242 ? 13.959 -10.369 -18.838 1.00 94.25 242 GLU A O 1
ATOM 1930 N N . LEU A 1 243 ? 14.940 -9.087 -20.384 1.00 91.94 243 LEU A N 1
ATOM 1931 C CA . LEU A 1 243 ? 14.222 -9.580 -21.553 1.00 91.94 243 LEU A CA 1
ATOM 1932 C C . LEU A 1 243 ? 15.220 -10.242 -22.508 1.00 91.94 243 LEU A C 1
ATOM 1934 O O . LEU A 1 243 ? 15.694 -9.603 -23.463 1.00 91.94 243 LEU A O 1
ATOM 1938 N N . PRO A 1 244 ? 15.563 -11.523 -22.282 1.00 88.06 244 PRO A N 1
ATOM 1939 C CA . PRO A 1 244 ? 16.376 -12.271 -23.226 1.00 88.06 244 PRO A CA 1
ATOM 1940 C C . PRO A 1 244 ? 15.636 -12.439 -24.559 1.00 88.06 244 PRO A C 1
ATOM 1942 O O . PRO A 1 244 ? 14.405 -12.443 -24.629 1.00 88.06 244 PRO A O 1
ATOM 1945 N N . TYR A 1 245 ? 16.387 -12.606 -25.647 1.00 84.56 245 TYR A N 1
ATOM 1946 C CA . TYR A 1 245 ? 15.787 -12.972 -26.924 1.00 84.56 245 TYR A CA 1
ATOM 1947 C C . TYR A 1 245 ? 15.428 -14.461 -26.925 1.00 84.56 245 TYR A C 1
ATOM 1949 O O . TYR A 1 245 ? 16.306 -15.318 -26.834 1.00 84.56 245 TYR A O 1
ATOM 1957 N N . VAL A 1 246 ? 14.137 -14.764 -27.060 1.00 75.44 246 VAL A N 1
ATOM 1958 C CA . VAL A 1 246 ? 13.622 -16.136 -27.123 1.00 75.44 246 VAL A CA 1
ATOM 1959 C C . VAL A 1 246 ? 13.151 -16.421 -28.547 1.00 75.44 246 VAL A C 1
ATOM 1961 O O . VAL A 1 246 ? 12.193 -15.827 -29.029 1.00 75.44 246 VAL A O 1
ATOM 1964 N N . GLU A 1 247 ? 13.848 -17.325 -29.239 1.00 66.62 247 GLU A N 1
ATOM 1965 C CA . GLU A 1 247 ? 13.558 -17.679 -30.639 1.00 66.62 247 GLU A CA 1
ATOM 1966 C C . GLU A 1 247 ? 12.432 -18.721 -30.769 1.00 66.62 247 GLU A C 1
ATOM 1968 O O . GLU A 1 247 ? 11.791 -18.821 -31.813 1.00 66.62 247 GLU A O 1
ATOM 1973 N N . LYS A 1 248 ? 12.171 -19.498 -29.709 1.00 66.19 248 LYS A N 1
ATOM 1974 C CA . LYS A 1 248 ? 11.148 -20.551 -29.670 1.00 66.19 248 LYS A CA 1
ATOM 1975 C C . LYS A 1 248 ? 10.354 -20.448 -28.370 1.00 66.19 248 LYS A C 1
ATOM 1977 O O . LYS A 1 248 ? 10.875 -20.784 -27.312 1.00 66.19 248 LYS A O 1
ATOM 1982 N N . ASN A 1 249 ? 9.097 -20.018 -28.451 1.00 59.44 249 ASN A N 1
ATOM 1983 C CA . ASN A 1 249 ? 8.152 -20.191 -27.350 1.00 59.44 249 ASN A CA 1
ATOM 1984 C C . ASN A 1 249 ? 7.625 -21.626 -27.394 1.00 59.44 249 ASN A C 1
ATOM 1986 O O . ASN A 1 249 ? 7.111 -22.069 -28.423 1.00 59.44 249 ASN A O 1
ATOM 1990 N N . LEU A 1 250 ? 7.765 -22.360 -26.292 1.00 52.03 250 LEU A N 1
ATOM 1991 C CA . LEU A 1 250 ? 7.113 -23.653 -26.140 1.00 52.03 250 LEU A CA 1
ATOM 1992 C C . LEU A 1 250 ? 5.622 -23.400 -25.885 1.00 52.03 250 LEU A C 1
ATOM 1994 O O . LEU A 1 250 ? 5.216 -23.112 -24.763 1.00 52.03 250 LEU A O 1
ATOM 1998 N N . ASN A 1 251 ? 4.809 -23.484 -26.934 1.00 54.31 251 ASN A N 1
ATOM 1999 C CA . ASN A 1 251 ? 3.358 -23.502 -26.792 1.00 54.31 251 ASN A CA 1
ATOM 2000 C C . ASN A 1 251 ? 2.928 -24.933 -26.463 1.00 54.31 251 ASN A C 1
ATOM 2002 O O . ASN A 1 251 ? 2.782 -25.756 -27.364 1.00 54.31 251 ASN A O 1
ATOM 2006 N N . LEU A 1 252 ? 2.737 -25.232 -25.177 1.00 47.69 252 LEU A N 1
ATOM 2007 C CA . LEU A 1 252 ? 2.085 -26.471 -24.761 1.00 47.69 252 LEU A CA 1
ATOM 2008 C C . LEU A 1 252 ? 0.566 -26.265 -24.859 1.00 47.69 252 LEU A C 1
ATOM 2010 O O . LEU A 1 252 ? -0.070 -25.758 -23.938 1.00 47.69 252 LEU A O 1
ATOM 2014 N N . ALA A 1 253 ? -0.016 -26.599 -26.009 1.00 52.06 253 ALA A N 1
ATOM 2015 C CA . ALA A 1 253 ? -1.464 -26.702 -26.141 1.00 52.06 253 ALA A CA 1
ATOM 2016 C C . ALA A 1 253 ? -1.884 -28.095 -25.658 1.00 52.06 253 ALA A C 1
ATOM 2018 O O . ALA A 1 253 ? -1.776 -29.072 -26.394 1.00 52.06 253 ALA A O 1
ATOM 2019 N N . VAL A 1 254 ? -2.323 -28.195 -24.403 1.00 45.47 254 VAL A N 1
ATOM 2020 C CA . VAL A 1 254 ? -2.839 -29.451 -23.848 1.00 45.47 254 VAL A CA 1
ATOM 2021 C C . VAL A 1 254 ? -4.263 -29.654 -24.360 1.00 45.47 254 VAL A C 1
ATOM 2023 O O . VAL A 1 254 ? -5.216 -29.110 -23.808 1.00 45.47 254 VAL A O 1
ATOM 2026 N N . ASN A 1 255 ? -4.405 -30.435 -25.430 1.00 51.50 255 ASN A N 1
ATOM 2027 C CA . ASN A 1 255 ? -5.695 -30.948 -25.887 1.00 51.50 255 ASN A CA 1
ATOM 2028 C C . ASN A 1 255 ? -6.000 -32.264 -25.159 1.00 51.50 255 ASN A C 1
ATOM 2030 O O . ASN A 1 255 ? -5.916 -33.341 -25.745 1.00 51.50 255 ASN A O 1
ATOM 2034 N N . THR A 1 256 ? -6.342 -32.198 -23.874 1.00 44.59 256 THR A N 1
ATOM 2035 C CA . THR A 1 256 ? -6.881 -33.366 -23.165 1.00 44.59 256 THR A CA 1
ATOM 2036 C C . THR A 1 256 ? -8.403 -33.337 -23.184 1.00 44.59 256 THR A C 1
ATOM 2038 O O . THR A 1 256 ? -9.035 -32.295 -23.009 1.00 44.59 256 THR A O 1
ATOM 2041 N N . ALA A 1 257 ? -9.014 -34.502 -23.406 1.00 54.78 257 ALA A N 1
ATOM 2042 C CA . ALA A 1 257 ? -10.441 -34.675 -23.177 1.00 54.78 257 ALA A CA 1
ATOM 2043 C C . ALA A 1 257 ? -10.756 -34.405 -21.696 1.00 54.78 257 ALA A C 1
ATOM 2045 O O . ALA A 1 257 ? -9.996 -34.793 -20.810 1.00 54.78 257 ALA A O 1
ATOM 2046 N N . THR A 1 258 ? -11.897 -33.771 -21.427 1.00 51.34 258 THR A N 1
ATOM 2047 C CA . THR A 1 258 ? -12.360 -33.297 -20.108 1.00 51.34 258 THR A CA 1
ATOM 2048 C C . THR A 1 258 ? -12.540 -34.397 -19.048 1.00 51.34 258 THR A C 1
ATOM 2050 O O . THR A 1 258 ? -12.904 -34.109 -17.911 1.00 51.34 258 THR A O 1
ATOM 2053 N N . THR A 1 259 ? -12.308 -35.667 -19.386 1.00 49.34 259 THR A N 1
ATOM 2054 C CA . THR A 1 259 ? -12.371 -36.811 -18.470 1.00 49.34 259 THR A CA 1
ATOM 2055 C C . THR A 1 259 ? -11.396 -37.886 -18.948 1.00 49.34 259 THR A C 1
ATOM 2057 O O . THR A 1 259 ? -11.513 -38.369 -20.072 1.00 49.34 259 THR A O 1
ATOM 2060 N N . VAL A 1 260 ? -10.440 -38.266 -18.099 1.00 53.31 260 VAL A N 1
ATOM 2061 C CA . VAL A 1 260 ? -9.505 -39.372 -18.351 1.00 53.31 260 VAL A CA 1
ATOM 2062 C C . VAL A 1 260 ? -9.582 -40.320 -17.155 1.00 53.31 260 VAL A C 1
ATOM 2064 O O . VAL A 1 260 ? -9.407 -39.884 -16.017 1.00 53.31 260 VAL A O 1
ATOM 2067 N N . TYR A 1 261 ? -9.890 -41.596 -17.391 1.00 54.09 261 TYR A N 1
ATOM 2068 C CA . TYR A 1 261 ? -9.994 -42.611 -16.335 1.00 54.09 261 TYR A CA 1
ATOM 2069 C C . TYR A 1 261 ? -8.626 -43.259 -16.047 1.00 54.09 261 TYR A C 1
ATOM 2071 O O . TYR A 1 261 ? -7.775 -43.315 -16.944 1.00 54.09 261 TYR A O 1
ATOM 2079 N N . PRO A 1 262 ? -8.390 -43.784 -14.826 1.00 36.62 262 PRO A N 1
ATOM 2080 C CA . PRO A 1 262 ? -7.133 -44.445 -14.480 1.00 36.62 262 PRO A CA 1
ATOM 2081 C C . PRO A 1 262 ? -6.806 -45.584 -15.459 1.00 36.62 262 PRO A C 1
ATOM 2083 O O . PRO A 1 262 ? -7.584 -46.523 -15.606 1.00 36.62 262 PRO A O 1
ATOM 2086 N N . GLY A 1 263 ? -5.652 -45.495 -16.130 1.00 57.47 263 GLY A N 1
ATOM 2087 C CA . GLY A 1 263 ? -5.172 -46.493 -17.098 1.00 57.47 263 GLY A CA 1
ATOM 2088 C C . GLY A 1 263 ? -5.239 -46.074 -18.572 1.00 57.47 263 GLY A C 1
ATOM 2089 O O . GLY A 1 263 ? -4.725 -46.798 -19.425 1.00 57.47 263 GLY A O 1
ATOM 2090 N N . GLN A 1 264 ? -5.813 -44.913 -18.898 1.00 51.31 264 GLN A N 1
ATOM 2091 C CA . GLN A 1 264 ? -5.864 -44.427 -20.277 1.00 51.31 264 GLN A CA 1
ATOM 2092 C C . GLN A 1 264 ? -4.605 -43.614 -20.624 1.00 51.31 264 GLN A C 1
ATOM 2094 O O . GLN A 1 264 ? -4.240 -42.678 -19.915 1.00 51.31 264 GLN A O 1
ATOM 2099 N N . LYS A 1 265 ? -3.921 -43.977 -21.718 1.00 53.25 265 LYS A N 1
ATOM 2100 C CA . LYS A 1 265 ? -2.797 -43.195 -22.252 1.00 53.25 265 LYS A CA 1
ATOM 2101 C C . LYS A 1 265 ? -3.342 -41.940 -22.930 1.00 53.25 265 LYS A C 1
ATOM 2103 O O . LYS A 1 265 ? -4.184 -42.050 -23.818 1.00 53.25 265 LYS A O 1
ATOM 2108 N N . ALA A 1 266 ? -2.863 -40.779 -22.502 1.00 54.12 266 ALA A N 1
ATOM 2109 C CA . ALA A 1 266 ? -3.058 -39.516 -23.198 1.00 54.12 266 ALA A CA 1
ATOM 2110 C C . ALA A 1 266 ? -1.760 -39.186 -23.940 1.00 54.12 266 ALA A C 1
ATOM 2112 O O . ALA A 1 266 ? -0.687 -39.234 -23.335 1.00 54.12 266 ALA A O 1
ATOM 2113 N N . ASP A 1 267 ? -1.864 -38.891 -25.232 1.00 53.38 267 ASP A N 1
ATOM 2114 C CA . ASP A 1 267 ? -0.736 -38.362 -25.992 1.00 53.38 267 ASP A CA 1
ATOM 2115 C C . ASP A 1 267 ? -0.548 -36.885 -25.621 1.00 53.38 267 ASP A C 1
ATOM 2117 O O . ASP A 1 267 ? -1.512 -36.114 -25.602 1.00 53.38 267 ASP A O 1
ATOM 2121 N N . VAL A 1 268 ? 0.690 -36.534 -25.265 1.00 48.53 268 VAL A N 1
ATOM 2122 C CA . VAL A 1 268 ? 1.139 -35.177 -24.914 1.00 48.53 268 VAL A CA 1
ATOM 2123 C C . VAL A 1 268 ? 1.863 -34.566 -26.102 1.00 48.53 268 VAL A C 1
ATOM 2125 O O . VAL A 1 268 ? 2.702 -35.283 -26.694 1.00 48.53 268 VAL A O 1
#

Foldseek 3Di:
DQAAWKKKKKWKAFDPPDDWPAPPDDDDDQDRTLDIDMDTCHPHPDDDDDDDPVSDDALIKTWIKIKIWIAGPVGDTDIDIDIDIDDSAQKDWDWDDDLQKIFIFIGGNNHTDKFKKWKFFAAPPRHTPDIDIDIPRDIGGHDQRGQKIWIDTPRDIDMDGFVVVPPPLKDWDWDDDPFWTWIFIDHSSLFKKWKFKDWQRHTPDIDIGSGDTDIDTDDDQIKMKMWIWTGHNNDIDIDIDIGGRDPDDPPPPDPDDPDDDPPDDDDD